Protein AF-A0A3A4PQA2-F1 (afdb_monomer)

Secondary structure (DSSP, 8-state):
----HHHHHHHHHHHHHGGG-SS-B-TTTTTS-TTSBBHHHHHHHHHHHHHHHHHH--HHHHHHHHHHHHHHGGGB-----TT-GGGTT-B--BSSEETTTEE-TT---HHHHHHHHHHHHHHTTT--SS-HHHHHHHHHHHHHHTS--SSTTTTPEEEEEETTTTEEEEEEE-THHHHHHHHHHTT---SPEEEESSTT-TT--EEEESSEEEEPPP-SSEEEEEE--TT-EEEEEEE---S--SEEEETTTEEPPB-S--TT-SSEEEEEGGGTEEEEEEE-SSSEEEEEEE-

Structure (mmCIF, N/CA/C/O backbone):
data_AF-A0A3A4PQA2-F1
#
_entry.id   AF-A0A3A4PQA2-F1
#
loop_
_atom_site.group_PDB
_atom_site.id
_atom_site.type_symbol
_atom_site.label_atom_id
_atom_site.label_alt_id
_atom_site.label_comp_id
_atom_site.label_asym_id
_atom_site.label_entity_id
_atom_site.label_seq_id
_atom_site.pdbx_PDB_ins_code
_atom_site.Cartn_x
_atom_site.Cartn_y
_atom_site.Cartn_z
_atom_site.occupancy
_atom_site.B_iso_or_equiv
_atom_site.auth_seq_id
_atom_site.auth_comp_id
_atom_site.auth_asym_id
_atom_site.auth_atom_id
_atom_site.pdbx_PDB_model_num
ATOM 1 N N . MET A 1 1 ? -13.600 3.242 7.937 1.00 76.88 1 MET A N 1
ATOM 2 C CA . MET A 1 1 ? -13.131 3.469 9.321 1.00 76.88 1 MET A CA 1
ATOM 3 C C . MET A 1 1 ? -14.277 3.828 10.266 1.00 76.88 1 MET A C 1
ATOM 5 O O . MET A 1 1 ? -14.509 3.058 11.177 1.00 76.88 1 MET A O 1
ATOM 9 N N . THR A 1 2 ? -15.032 4.910 10.039 1.00 79.44 2 THR A N 1
ATOM 10 C CA . THR A 1 2 ? -16.071 5.410 10.977 1.00 79.44 2 THR A CA 1
ATOM 11 C C . THR A 1 2 ? -17.411 4.663 10.954 1.00 79.44 2 THR A C 1
ATOM 13 O O . THR A 1 2 ? -18.188 4.761 11.893 1.00 79.44 2 THR A O 1
ATOM 16 N N . GLY A 1 3 ? -17.705 3.940 9.871 1.00 78.06 3 GLY A N 1
ATOM 17 C CA . GLY A 1 3 ? -19.011 3.305 9.656 1.00 78.06 3 GLY A CA 1
ATOM 18 C C . GLY A 1 3 ? -20.069 4.196 9.007 1.00 78.06 3 GLY A C 1
ATOM 19 O O . GLY A 1 3 ? -21.204 3.763 8.827 1.00 78.06 3 GLY A O 1
ATOM 20 N N . ASP A 1 4 ? -19.691 5.401 8.579 1.00 82.75 4 ASP A N 1
ATOM 21 C CA . ASP A 1 4 ? -20.578 6.293 7.836 1.00 82.75 4 ASP A CA 1
ATOM 22 C C . ASP A 1 4 ? -20.975 5.699 6.469 1.00 82.75 4 ASP A C 1
ATOM 24 O O . ASP A 1 4 ? -20.142 5.401 5.600 1.00 82.75 4 ASP A O 1
ATOM 28 N N . ARG A 1 5 ? -22.287 5.551 6.271 1.00 82.25 5 ARG A N 1
ATOM 29 C CA . ARG A 1 5 ? -22.885 4.962 5.067 1.00 82.25 5 ARG A CA 1
ATOM 30 C C . ARG A 1 5 ? -22.779 5.869 3.844 1.00 82.25 5 ARG A C 1
ATOM 32 O O . ARG A 1 5 ? -22.753 5.360 2.725 1.00 82.25 5 ARG A O 1
ATOM 39 N N . THR A 1 6 ? -22.717 7.181 4.038 1.00 89.50 6 THR A N 1
ATOM 40 C CA . THR A 1 6 ? -22.588 8.171 2.964 1.00 89.50 6 THR A CA 1
ATOM 41 C C . THR A 1 6 ? -21.224 8.042 2.304 1.00 89.50 6 THR A C 1
ATOM 43 O O . THR A 1 6 ? -21.146 7.939 1.076 1.00 89.50 6 THR A O 1
ATOM 46 N N . PHE A 1 7 ? -20.158 7.951 3.106 1.00 88.50 7 PHE A N 1
ATOM 47 C CA . PHE A 1 7 ? -18.807 7.734 2.589 1.00 88.50 7 PHE A CA 1
ATOM 48 C C . PHE A 1 7 ? -18.665 6.366 1.934 1.00 88.50 7 PHE A C 1
ATOM 50 O O . PHE A 1 7 ? -18.109 6.284 0.842 1.00 88.50 7 PHE A O 1
ATOM 57 N N . LEU A 1 8 ? -19.231 5.312 2.535 1.00 87.44 8 LEU A N 1
ATOM 58 C CA . LEU A 1 8 ? -19.214 3.983 1.926 1.00 87.44 8 LEU A CA 1
ATOM 59 C C . LEU A 1 8 ? -19.894 3.986 0.551 1.00 87.44 8 LEU A C 1
ATOM 61 O O . LEU A 1 8 ? -19.289 3.581 -0.436 1.00 87.44 8 LEU A O 1
ATOM 65 N N . LYS A 1 9 ? -21.129 4.492 0.466 1.00 91.50 9 LYS A N 1
ATOM 66 C CA . LYS A 1 9 ? -21.882 4.555 -0.793 1.00 91.50 9 LYS A CA 1
ATOM 67 C C . LYS A 1 9 ? -21.145 5.372 -1.858 1.00 91.50 9 LYS A C 1
ATOM 69 O O . LYS A 1 9 ? -21.094 4.962 -3.013 1.00 91.50 9 LYS A O 1
ATOM 74 N N . SER A 1 10 ? -20.583 6.517 -1.475 1.00 93.94 10 SER A N 1
ATOM 75 C CA . SER A 1 10 ? -19.880 7.409 -2.405 1.00 93.94 10 SER A CA 1
ATOM 76 C C . SER A 1 10 ? -18.564 6.799 -2.891 1.00 93.94 10 SER A C 1
ATOM 78 O O . SER A 1 10 ? -18.255 6.879 -4.077 1.00 93.94 10 SER A O 1
ATOM 80 N N . GLY A 1 11 ? -17.825 6.138 -1.994 1.00 93.38 11 GLY A N 1
ATOM 81 C CA . GLY A 1 11 ? -16.602 5.412 -2.327 1.00 93.38 11 GLY A CA 1
ATOM 82 C C . GLY A 1 11 ? -16.864 4.259 -3.291 1.00 93.38 11 GLY A C 1
ATOM 83 O O . GLY A 1 11 ? -16.220 4.185 -4.334 1.00 93.38 11 GLY A O 1
ATOM 84 N N . LEU A 1 12 ? -17.864 3.417 -3.001 1.00 95.00 12 LEU A N 1
ATOM 85 C CA . LEU A 1 12 ? -18.243 2.313 -3.889 1.00 95.00 12 LEU A CA 1
ATOM 86 C C . LEU A 1 12 ? -18.699 2.819 -5.260 1.00 95.00 12 LEU A C 1
ATOM 88 O O . LEU A 1 12 ? -18.262 2.281 -6.267 1.00 95.00 12 LEU A O 1
ATOM 92 N N . HIS A 1 13 ? -19.469 3.911 -5.321 1.00 96.38 13 HIS A N 1
ATOM 93 C CA . HIS A 1 13 ? -19.854 4.516 -6.599 1.00 96.38 13 HIS A CA 1
ATOM 94 C C . HIS A 1 13 ? -18.640 4.959 -7.437 1.00 96.38 13 HIS A C 1
ATOM 96 O O . HIS A 1 13 ? -18.629 4.767 -8.653 1.00 96.38 13 HIS A O 1
ATOM 102 N N . GLY A 1 14 ? -17.604 5.521 -6.804 1.00 95.44 14 GLY A N 1
ATOM 103 C CA . GLY A 1 14 ? -16.354 5.869 -7.484 1.00 95.44 14 GLY A CA 1
ATOM 104 C C . GLY A 1 14 ? -15.590 4.643 -7.992 1.00 95.44 14 GLY A C 1
ATOM 105 O O . GLY A 1 14 ? -15.074 4.657 -9.108 1.00 95.44 14 GLY A O 1
ATOM 106 N N . ILE A 1 15 ? -15.560 3.567 -7.205 1.00 96.62 15 ILE A N 1
ATOM 107 C CA . ILE A 1 15 ? -14.902 2.306 -7.576 1.00 96.62 15 ILE A CA 1
ATOM 108 C C . ILE A 1 15 ? -15.662 1.616 -8.715 1.00 96.62 15 ILE A C 1
ATOM 110 O O . ILE A 1 15 ? -15.045 1.197 -9.690 1.00 96.62 15 ILE A O 1
ATOM 114 N N . ASP A 1 16 ? -16.994 1.583 -8.662 1.00 96.88 16 ASP A N 1
ATOM 115 C CA . ASP A 1 16 ? -17.845 1.020 -9.716 1.00 96.88 16 ASP A CA 1
ATOM 116 C C . ASP A 1 16 ? -17.700 1.787 -11.045 1.00 96.88 16 ASP A C 1
ATOM 118 O O . ASP A 1 16 ? -17.832 1.218 -12.129 1.00 96.88 16 ASP A O 1
ATOM 122 N N . ALA A 1 17 ? -17.365 3.082 -11.007 1.00 95.38 17 ALA A N 1
ATOM 123 C CA . ALA A 1 17 ? -17.092 3.845 -12.224 1.00 95.38 17 ALA A CA 1
ATOM 124 C C . ALA A 1 17 ? -15.864 3.319 -12.995 1.00 95.38 17 ALA A C 1
ATOM 126 O O . ALA A 1 17 ? -15.814 3.465 -14.222 1.00 95.38 17 ALA A O 1
ATOM 127 N N . LEU A 1 18 ? -14.915 2.655 -12.315 1.00 93.69 18 LEU A N 1
ATOM 128 C CA . LEU A 1 18 ? -13.745 2.038 -12.950 1.00 93.69 18 LEU A CA 1
ATOM 129 C C . LEU A 1 18 ? -14.142 0.948 -13.950 1.00 93.69 18 LEU A C 1
ATOM 131 O O . LEU A 1 18 ? -13.430 0.735 -14.930 1.00 93.69 18 LEU A O 1
ATOM 135 N N . GLU A 1 19 ? -15.301 0.308 -13.780 1.00 92.06 19 GLU A N 1
ATOM 136 C CA . GLU A 1 19 ? -15.780 -0.749 -14.680 1.00 92.06 19 GLU A CA 1
ATOM 137 C 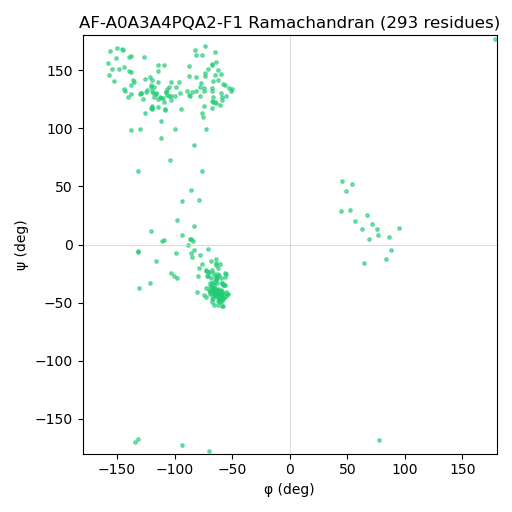C . GLU A 1 19 ? -16.053 -0.263 -16.109 1.00 92.06 19 GLU A C 1
ATOM 139 O O . GLU A 1 19 ? -16.152 -1.067 -17.039 1.00 92.06 19 GLU A O 1
ATOM 144 N N . ARG A 1 20 ? -16.147 1.054 -16.320 1.00 93.75 20 ARG A N 1
ATOM 145 C CA . ARG A 1 20 ? -16.272 1.668 -17.652 1.00 93.75 20 ARG A CA 1
ATOM 146 C C . ARG A 1 20 ? -14.940 1.724 -18.400 1.00 93.75 20 ARG A C 1
ATOM 148 O O . ARG A 1 20 ? -14.905 2.080 -19.578 1.00 93.75 20 ARG A O 1
ATOM 155 N N . HIS A 1 21 ? -13.841 1.398 -17.728 1.00 93.62 21 HIS A N 1
ATOM 156 C CA . HIS A 1 21 ? -12.496 1.440 -18.275 1.00 93.62 21 HIS A CA 1
ATOM 157 C C . HIS A 1 21 ? -11.938 0.029 -18.491 1.00 93.62 21 HIS A C 1
ATOM 159 O O . HIS A 1 21 ? -12.369 -0.955 -17.891 1.00 93.62 21 HIS A O 1
ATOM 165 N N . ARG A 1 22 ? -11.002 -0.070 -19.437 1.00 94.56 22 ARG A N 1
ATOM 166 C CA . ARG A 1 22 ? -10.301 -1.316 -19.802 1.00 94.56 22 ARG A CA 1
ATOM 167 C C . ARG A 1 22 ? -8.784 -1.144 -19.897 1.00 94.56 22 ARG A C 1
ATOM 169 O O . ARG A 1 22 ? -8.059 -2.089 -20.169 1.00 94.56 22 ARG A O 1
ATOM 176 N N . ILE A 1 23 ? -8.314 0.090 -19.751 1.00 95.56 23 ILE A N 1
ATOM 177 C CA . ILE A 1 23 ? -6.908 0.466 -19.864 1.00 95.56 23 ILE A CA 1
ATOM 178 C C . ILE A 1 23 ? -6.596 1.289 -18.614 1.00 95.56 23 ILE A C 1
ATOM 180 O O . ILE A 1 23 ? -7.366 2.213 -18.326 1.00 95.56 23 ILE A O 1
ATOM 184 N N . PRO A 1 24 ? -5.522 0.969 -17.872 1.00 96.31 24 PRO A N 1
ATOM 185 C CA . PRO A 1 24 ? -5.159 1.702 -16.668 1.00 96.31 24 PRO A CA 1
ATOM 186 C C . PRO A 1 24 ? -4.596 3.061 -17.092 1.00 96.31 24 PRO A C 1
ATOM 188 O O . PRO A 1 24 ? -3.470 3.119 -17.553 1.00 96.31 24 PRO A O 1
ATOM 191 N N . ARG A 1 25 ? -5.376 4.144 -17.047 1.00 94.38 25 ARG A N 1
ATOM 192 C CA . ARG A 1 25 ? -4.976 5.440 -17.624 1.00 94.38 25 ARG A CA 1
ATOM 193 C C . ARG A 1 25 ? -5.341 6.620 -16.730 1.00 94.38 25 ARG A C 1
ATOM 195 O O . ARG A 1 25 ? -6.364 6.570 -16.051 1.00 94.38 25 ARG A O 1
ATOM 202 N N . GLY A 1 26 ? -4.531 7.677 -16.773 1.00 91.12 26 GLY A N 1
ATOM 203 C CA . GLY A 1 26 ? -4.861 8.969 -16.169 1.00 91.12 26 GLY A CA 1
ATOM 204 C C . GLY A 1 26 ? -4.342 9.236 -14.753 1.00 91.12 26 GLY A C 1
ATOM 205 O O . GLY A 1 26 ? -4.813 10.199 -14.157 1.00 91.12 26 GLY A O 1
ATOM 206 N N . ALA A 1 27 ? -3.392 8.459 -14.214 1.00 93.00 27 ALA A N 1
ATOM 207 C CA . ALA A 1 27 ? -2.773 8.824 -12.934 1.00 93.00 27 ALA A CA 1
ATOM 208 C C . ALA A 1 27 ? -1.794 9.992 -13.106 1.00 93.00 27 ALA A C 1
ATOM 210 O O . ALA A 1 27 ? -1.867 10.939 -12.335 1.00 93.00 27 ALA A O 1
ATOM 211 N N . GLN A 1 28 ? -0.965 9.991 -14.155 1.00 91.38 28 GLN A N 1
ATOM 212 C CA . GLN A 1 28 ? 0.049 11.034 -14.388 1.00 91.38 28 GLN A CA 1
ATOM 213 C C . GLN A 1 28 ? -0.408 12.198 -15.290 1.00 91.38 28 GLN A C 1
ATOM 215 O O . GLN A 1 28 ? 0.367 12.724 -16.090 1.00 91.38 28 GLN A O 1
ATOM 220 N N . GLY A 1 29 ? -1.671 12.629 -15.180 1.00 89.75 29 GLY A N 1
ATOM 221 C CA . GLY A 1 29 ? -2.260 13.661 -16.054 1.00 89.75 29 GLY A CA 1
ATOM 222 C C . GLY A 1 29 ? -1.624 15.058 -15.961 1.00 89.75 29 GLY A C 1
ATOM 223 O O . GLY A 1 29 ? -1.887 15.899 -16.818 1.00 89.75 29 GLY A O 1
ATOM 224 N N . TRP A 1 30 ? -0.792 15.308 -14.942 1.00 86.94 30 TRP A N 1
ATOM 225 C CA . TRP A 1 30 ? -0.035 16.557 -14.791 1.00 86.94 30 TRP A CA 1
ATOM 226 C C . TRP A 1 30 ? 1.123 16.688 -15.793 1.00 86.94 30 TRP A C 1
ATOM 228 O O . TRP A 1 30 ? 1.574 17.797 -16.065 1.00 86.94 30 TRP A O 1
ATOM 238 N N . GLU A 1 31 ? 1.607 15.572 -16.337 1.00 88.38 31 GLU A N 1
ATOM 239 C CA . GLU A 1 31 ? 2.819 15.515 -17.163 1.00 88.38 31 GLU A CA 1
ATOM 240 C C . GLU A 1 31 ? 2.593 14.755 -18.477 1.00 88.38 31 GLU A C 1
ATOM 242 O O . GLU A 1 31 ? 3.105 15.141 -19.533 1.00 88.38 31 GLU A O 1
ATOM 247 N N . CYS A 1 32 ? 1.800 13.683 -18.421 1.00 92.19 32 CYS A N 1
ATOM 248 C CA . CYS A 1 32 ? 1.578 12.756 -19.520 1.00 92.19 32 CYS A CA 1
ATOM 249 C C . CYS A 1 32 ? 0.122 12.782 -20.026 1.00 92.19 32 CYS A C 1
ATOM 251 O O . CYS A 1 32 ? -0.808 13.071 -19.268 1.00 92.19 32 CYS A O 1
ATOM 253 N N . PRO A 1 33 ? -0.128 12.415 -21.301 1.00 90.56 33 PRO A N 1
ATOM 254 C CA . PRO A 1 33 ? -1.479 12.302 -21.839 1.00 90.56 33 PRO A CA 1
ATOM 255 C C . PRO A 1 33 ? -2.361 11.355 -21.016 1.00 90.56 33 PRO A C 1
ATOM 257 O O . PRO A 1 33 ? -2.035 10.182 -20.852 1.00 90.56 33 PRO A O 1
ATOM 260 N N . ILE A 1 34 ? -3.543 11.824 -20.606 1.00 91.56 34 ILE A N 1
ATOM 261 C CA . ILE A 1 34 ? -4.521 11.058 -19.802 1.00 91.56 34 ILE A CA 1
ATOM 262 C C . ILE A 1 34 ? -4.928 9.730 -20.465 1.00 91.56 34 ILE A C 1
ATOM 264 O O . ILE A 1 34 ? -5.350 8.794 -19.792 1.00 91.56 34 ILE A O 1
ATOM 268 N N . ALA A 1 35 ? -4.818 9.633 -21.792 1.00 92.12 35 ALA A N 1
ATOM 269 C CA . ALA A 1 35 ? -5.154 8.425 -22.536 1.00 92.12 35 ALA A CA 1
ATOM 270 C C . ALA A 1 35 ? -4.093 7.310 -22.441 1.00 92.12 35 ALA A C 1
ATOM 272 O O . ALA A 1 35 ? -4.405 6.172 -22.793 1.00 92.12 35 ALA A O 1
ATOM 273 N N . ALA A 1 36 ? -2.865 7.621 -22.008 1.00 93.62 36 ALA A N 1
ATOM 274 C CA . ALA A 1 36 ? -1.764 6.666 -21.967 1.00 93.62 36 ALA A CA 1
ATOM 275 C C . ALA A 1 36 ? -1.929 5.652 -20.825 1.00 93.62 36 ALA A C 1
ATOM 277 O O . ALA A 1 36 ? -2.439 5.976 -19.753 1.00 93.62 36 ALA A O 1
ATOM 278 N N . ALA A 1 37 ? -1.499 4.415 -21.083 1.00 95.88 37 ALA A N 1
ATOM 279 C CA . ALA A 1 37 ? -1.533 3.348 -20.094 1.00 95.88 37 ALA A CA 1
ATOM 280 C C . ALA A 1 37 ? -0.430 3.552 -19.046 1.00 95.88 37 ALA A C 1
ATOM 282 O O . ALA A 1 37 ? 0.709 3.801 -19.428 1.00 95.88 37 ALA A O 1
ATOM 283 N N . ASP A 1 38 ? -0.761 3.397 -17.770 1.00 96.62 38 ASP A N 1
ATOM 284 C CA . ASP A 1 38 ? -0.015 3.874 -16.606 1.00 96.62 38 ASP A CA 1
ATOM 285 C C . ASP A 1 38 ? -0.050 2.823 -15.476 1.00 96.62 38 ASP A C 1
ATOM 287 O O . ASP A 1 38 ? -1.118 2.334 -15.078 1.00 96.62 38 ASP A O 1
ATOM 291 N N . ILE A 1 39 ? 1.121 2.442 -14.961 1.00 97.94 39 ILE A N 1
ATOM 292 C CA . ILE A 1 39 ? 1.242 1.401 -13.933 1.00 97.94 39 ILE A CA 1
ATOM 293 C C . ILE A 1 39 ? 0.660 1.847 -12.583 1.00 97.94 39 ILE A C 1
ATOM 295 O O . ILE A 1 39 ? 0.127 1.010 -11.848 1.00 97.94 39 ILE A O 1
ATOM 299 N N . LEU A 1 40 ? 0.670 3.149 -12.270 1.00 97.38 40 LEU A N 1
ATOM 300 C CA . LEU A 1 40 ? 0.089 3.665 -11.028 1.00 97.38 40 LEU A CA 1
ATOM 301 C C . LEU A 1 40 ? -1.412 3.397 -10.986 1.00 97.38 40 LEU A C 1
ATOM 303 O O . LEU A 1 40 ? -1.938 2.998 -9.949 1.00 97.38 40 LEU A O 1
ATOM 307 N N . VAL A 1 41 ? -2.104 3.537 -12.121 1.00 97.31 41 VAL A N 1
ATOM 308 C CA . VAL A 1 41 ? -3.535 3.209 -12.199 1.00 97.31 41 VAL A CA 1
ATOM 309 C C . VAL A 1 41 ? -3.763 1.719 -11.974 1.00 97.31 41 VAL A C 1
ATOM 311 O O . VAL A 1 41 ? -4.712 1.365 -11.282 1.00 97.31 41 VAL A O 1
ATOM 314 N N . SER A 1 42 ? -2.882 0.851 -12.481 1.00 98.38 42 SER A N 1
ATOM 315 C CA . SER A 1 42 ? -2.962 -0.594 -12.211 1.00 98.38 42 SER A CA 1
ATOM 316 C C . SER A 1 42 ? -2.888 -0.875 -10.704 1.00 98.38 42 SER A C 1
ATOM 318 O O . SER A 1 42 ? -3.735 -1.585 -10.165 1.00 98.38 42 SER A O 1
ATOM 320 N N . GLY A 1 43 ? -1.934 -0.253 -10.000 1.00 98.00 43 GLY A N 1
ATOM 321 C CA . GLY A 1 43 ? -1.783 -0.389 -8.547 1.00 98.00 43 GLY A CA 1
ATOM 322 C C . GLY A 1 43 ? -2.953 0.200 -7.755 1.00 98.00 43 GLY A C 1
ATOM 323 O O . GLY A 1 43 ? -3.550 -0.482 -6.922 1.00 98.00 43 GLY A O 1
ATOM 324 N N . HIS A 1 44 ? -3.325 1.453 -8.022 1.00 97.69 44 HIS A N 1
ATOM 325 C CA . HIS A 1 44 ? -4.399 2.134 -7.297 1.00 97.69 44 HIS A CA 1
ATOM 326 C C . HIS A 1 44 ? -5.770 1.498 -7.539 1.00 97.69 44 HIS A C 1
ATOM 328 O O . HIS A 1 44 ? -6.520 1.307 -6.583 1.00 97.69 44 HIS A O 1
ATOM 334 N N . ALA A 1 45 ? -6.096 1.126 -8.780 1.00 98.06 45 ALA A N 1
ATOM 335 C CA . ALA A 1 45 ? -7.366 0.477 -9.088 1.00 98.06 45 ALA A CA 1
ATOM 336 C C . ALA A 1 45 ? -7.443 -0.931 -8.482 1.00 98.06 45 ALA A C 1
ATOM 338 O O . ALA A 1 45 ? -8.505 -1.309 -7.982 1.00 98.06 45 ALA A O 1
ATOM 339 N N . ALA A 1 46 ? -6.332 -1.680 -8.455 1.00 98.25 46 ALA A N 1
ATOM 340 C CA . ALA A 1 46 ? -6.276 -2.968 -7.768 1.00 98.25 46 ALA A CA 1
ATOM 341 C C . ALA A 1 46 ? -6.556 -2.814 -6.266 1.00 98.25 46 ALA A C 1
ATOM 343 O O . ALA A 1 46 ? -7.435 -3.494 -5.741 1.00 98.25 46 ALA A O 1
ATOM 344 N N . ARG A 1 47 ? -5.882 -1.872 -5.590 1.00 96.81 47 ARG A N 1
ATOM 345 C CA . ARG A 1 47 ? -6.082 -1.616 -4.151 1.00 96.81 47 ARG A CA 1
ATOM 346 C C . ARG A 1 47 ? -7.483 -1.114 -3.831 1.00 96.81 47 ARG A C 1
ATOM 348 O O . ARG A 1 47 ? -8.102 -1.627 -2.911 1.00 96.81 47 ARG A O 1
ATOM 355 N N . ALA A 1 48 ? -8.013 -0.174 -4.612 1.00 96.75 48 ALA A N 1
ATOM 356 C CA . ALA A 1 48 ? -9.356 0.356 -4.388 1.00 96.75 48 ALA A CA 1
ATOM 357 C C . ALA A 1 48 ? -10.424 -0.746 -4.484 1.00 96.75 48 ALA A C 1
ATOM 359 O O . ALA A 1 48 ? -11.294 -0.850 -3.622 1.00 96.75 48 ALA A O 1
ATOM 360 N N . ASN A 1 49 ? -10.325 -1.617 -5.494 1.00 98.12 49 ASN A N 1
ATOM 361 C CA . ASN A 1 49 ? -11.212 -2.773 -5.610 1.00 98.12 49 ASN A CA 1
ATOM 362 C C . ASN A 1 49 ? -10.980 -3.789 -4.480 1.00 98.12 49 ASN A C 1
ATOM 364 O O . ASN A 1 49 ? -11.939 -4.318 -3.929 1.00 98.12 49 ASN A O 1
ATOM 368 N N . LEU A 1 50 ? -9.734 -4.029 -4.069 1.00 96.31 50 LEU A N 1
ATOM 369 C CA . LEU A 1 50 ? -9.448 -4.913 -2.941 1.00 96.31 50 LEU A CA 1
ATOM 370 C C . LEU A 1 50 ? -10.042 -4.387 -1.625 1.00 96.31 50 LEU A C 1
ATOM 372 O O . LEU A 1 50 ? -10.593 -5.160 -0.844 1.00 96.31 50 LEU A O 1
ATOM 376 N N . ASP A 1 51 ? -9.988 -3.078 -1.391 1.00 92.81 51 ASP A N 1
ATOM 377 C CA . ASP A 1 51 ? -10.613 -2.448 -0.230 1.00 92.81 51 ASP A CA 1
ATOM 378 C C . ASP A 1 51 ? -12.141 -2.556 -0.296 1.00 92.81 51 ASP A C 1
ATOM 380 O O . ASP A 1 51 ? -12.772 -2.899 0.705 1.00 92.81 51 ASP A O 1
ATOM 384 N N . ALA A 1 52 ? -12.751 -2.367 -1.473 1.00 93.81 52 ALA A N 1
ATOM 385 C CA . ALA A 1 52 ? -14.180 -2.620 -1.655 1.00 93.81 52 ALA A CA 1
ATOM 386 C C . ALA A 1 52 ? -14.550 -4.079 -1.351 1.00 93.81 52 ALA A C 1
ATOM 388 O O . ALA A 1 52 ? -15.528 -4.318 -0.639 1.00 93.81 52 ALA A O 1
ATOM 389 N N . TYR A 1 53 ? -13.748 -5.049 -1.798 1.00 94.06 53 TYR A N 1
ATOM 390 C CA . TYR A 1 53 ? -13.934 -6.459 -1.452 1.00 94.06 53 TYR A CA 1
ATOM 391 C C . TYR A 1 53 ? -13.818 -6.694 0.059 1.00 94.06 53 TYR A C 1
ATOM 393 O O . TYR A 1 53 ? -14.707 -7.295 0.655 1.00 94.06 53 TYR A O 1
ATOM 401 N N . ARG A 1 54 ? -12.782 -6.162 0.717 1.00 88.75 54 ARG A N 1
ATOM 402 C CA . ARG A 1 54 ? -12.597 -6.287 2.175 1.00 88.75 54 ARG A CA 1
ATOM 403 C C . ARG A 1 54 ? -13.774 -5.721 2.969 1.00 88.75 54 ARG A C 1
ATOM 405 O O . ARG A 1 54 ? -14.095 -6.250 4.031 1.00 88.75 54 ARG A O 1
ATOM 412 N N . ILE A 1 55 ? -14.393 -4.648 2.475 1.00 86.75 55 ILE A N 1
ATOM 413 C CA . ILE A 1 55 ? -15.523 -3.986 3.135 1.00 86.75 55 ILE A CA 1
ATOM 414 C C . ILE A 1 55 ? -16.847 -4.716 2.885 1.00 86.75 55 ILE A C 1
ATOM 416 O O . ILE A 1 55 ? -17.677 -4.789 3.788 1.00 86.75 55 ILE A O 1
ATOM 420 N N . THR A 1 56 ? -17.076 -5.197 1.664 1.00 87.94 56 THR A N 1
ATOM 421 C CA . THR A 1 56 ? -18.394 -5.694 1.226 1.00 87.94 56 THR A CA 1
ATOM 422 C C . THR A 1 56 ? -18.501 -7.215 1.191 1.00 87.94 56 THR A C 1
ATOM 424 O O . THR A 1 56 ? -19.606 -7.743 1.251 1.00 87.94 56 THR A O 1
ATOM 427 N N . GLY A 1 57 ? -17.376 -7.918 1.057 1.00 89.81 57 GLY A N 1
ATOM 428 C CA . GLY A 1 57 ? -17.328 -9.343 0.741 1.00 89.81 57 GLY A CA 1
ATOM 429 C C . GLY A 1 57 ? -17.789 -9.696 -0.680 1.00 89.81 57 GLY A C 1
ATOM 430 O O . GLY A 1 57 ? -17.867 -10.880 -0.995 1.00 89.81 57 GLY A O 1
ATOM 431 N N . ASP A 1 58 ? -18.106 -8.715 -1.537 1.00 93.88 58 ASP A N 1
ATOM 432 C CA . ASP A 1 58 ? -18.569 -8.963 -2.908 1.00 93.88 58 ASP A CA 1
ATOM 433 C C . ASP A 1 58 ? -17.390 -9.371 -3.805 1.00 93.88 58 ASP A C 1
ATOM 435 O O . ASP A 1 58 ? -16.526 -8.556 -4.147 1.00 93.88 58 ASP A O 1
ATOM 439 N N . GLU A 1 59 ? -17.374 -10.644 -4.205 1.00 96.69 59 GLU A N 1
ATOM 440 C CA . GLU A 1 59 ? -16.346 -11.252 -5.057 1.00 96.69 59 GLU A CA 1
ATOM 441 C C . GLU A 1 59 ? -16.148 -10.499 -6.382 1.00 96.69 59 GLU A C 1
ATOM 443 O O . GLU A 1 59 ? -15.048 -10.528 -6.935 1.00 96.69 59 GLU A O 1
ATOM 448 N N . ARG A 1 60 ? -17.155 -9.765 -6.886 1.00 97.69 60 ARG A N 1
ATOM 449 C CA . ARG A 1 60 ? -16.994 -8.910 -8.075 1.00 97.69 60 ARG A CA 1
ATOM 450 C C . ARG A 1 60 ? -15.829 -7.938 -7.904 1.00 97.69 60 ARG A C 1
ATOM 452 O O . ARG A 1 60 ? -15.033 -7.779 -8.829 1.00 97.69 60 ARG A O 1
ATOM 459 N N . TYR A 1 61 ? -15.686 -7.329 -6.730 1.00 98.19 61 TYR A N 1
ATOM 460 C CA . TYR A 1 61 ? -14.576 -6.422 -6.461 1.00 98.19 61 TYR A CA 1
ATOM 461 C C . TYR A 1 61 ? -13.233 -7.155 -6.430 1.00 98.19 61 TYR A C 1
ATOM 463 O O . TYR A 1 61 ? -12.255 -6.644 -6.971 1.00 98.19 61 TYR A O 1
ATOM 471 N N . LEU A 1 62 ? -13.167 -8.379 -5.894 1.00 98.44 62 LEU A N 1
ATOM 472 C CA . LEU A 1 62 ? -11.932 -9.165 -5.939 1.00 98.44 62 LEU A CA 1
ATOM 473 C C . LEU A 1 62 ? -11.540 -9.514 -7.383 1.00 98.44 62 LEU A C 1
ATOM 475 O O . LEU A 1 62 ? -10.372 -9.394 -7.754 1.00 98.44 62 LEU A O 1
ATOM 479 N N . GLN A 1 63 ? -12.509 -9.856 -8.238 1.00 98.25 63 GLN A N 1
ATOM 480 C CA . GLN A 1 63 ? -12.255 -10.082 -9.666 1.00 98.25 63 GLN A CA 1
ATOM 481 C C . GLN A 1 63 ? -11.716 -8.830 -10.363 1.00 98.25 63 GLN A C 1
ATOM 483 O O . GLN A 1 63 ? -10.773 -8.918 -11.154 1.00 98.25 63 GLN A O 1
ATOM 488 N N . GLN A 1 64 ? -12.252 -7.655 -10.034 1.00 98.44 64 GLN A N 1
ATOM 489 C CA . GLN A 1 64 ? -11.745 -6.397 -10.576 1.00 98.44 64 GLN A CA 1
ATOM 490 C C . GLN A 1 64 ? -10.360 -6.042 -10.031 1.00 98.44 64 GLN A C 1
ATOM 492 O O . GLN A 1 64 ? -9.517 -5.561 -10.788 1.00 98.44 64 GLN A O 1
ATOM 497 N N . ALA A 1 65 ? -10.068 -6.342 -8.764 1.00 98.62 65 ALA A N 1
ATOM 498 C CA . ALA A 1 65 ? -8.727 -6.184 -8.209 1.00 98.62 65 ALA A CA 1
ATOM 499 C C . ALA A 1 65 ? -7.703 -7.042 -8.971 1.00 98.62 65 ALA A C 1
ATOM 501 O O . ALA A 1 65 ? -6.660 -6.535 -9.386 1.00 98.62 65 ALA A O 1
ATOM 502 N N . ARG A 1 66 ? -8.040 -8.311 -9.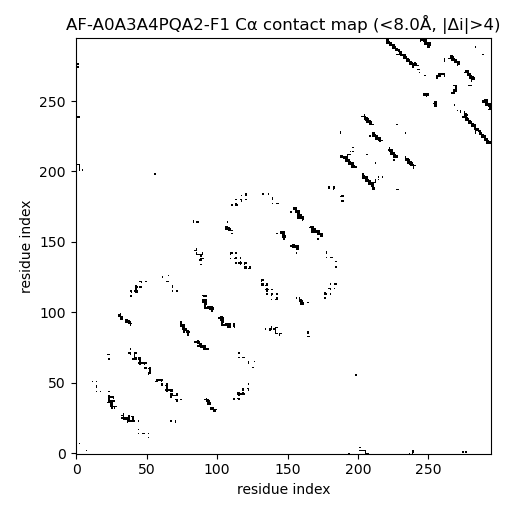249 1.00 98.62 66 ARG A N 1
ATOM 503 C CA . ARG A 1 66 ? -7.228 -9.216 -10.082 1.00 98.62 66 ARG A CA 1
ATOM 504 C C . ARG A 1 66 ? -7.044 -8.671 -11.498 1.00 98.62 66 ARG A C 1
ATOM 506 O O . ARG A 1 66 ? -5.935 -8.706 -12.029 1.00 98.62 66 ARG A O 1
ATOM 513 N N . TYR A 1 67 ? -8.111 -8.160 -12.115 1.00 98.38 67 TYR A N 1
ATOM 514 C CA . TYR A 1 67 ? -8.054 -7.565 -13.451 1.00 98.38 67 TYR A CA 1
ATOM 515 C C . TYR A 1 67 ? -7.064 -6.394 -13.508 1.00 98.38 67 TYR A C 1
ATOM 517 O O . TYR A 1 67 ? -6.147 -6.414 -14.329 1.00 98.38 67 TYR A O 1
ATOM 525 N N . TRP A 1 68 ? -7.198 -5.418 -12.607 1.00 98.50 68 TRP A N 1
ATOM 526 C CA . TRP A 1 68 ? -6.322 -4.243 -12.565 1.00 98.50 68 TRP A CA 1
ATOM 527 C C . TRP A 1 68 ? -4.885 -4.577 -12.165 1.00 98.50 68 TRP A C 1
ATOM 529 O O . TRP A 1 68 ? -3.950 -3.986 -12.697 1.00 98.50 68 TRP A O 1
ATOM 539 N N . ALA A 1 69 ? -4.673 -5.570 -11.300 1.00 98.56 69 ALA A N 1
ATOM 540 C CA . ALA A 1 69 ? -3.328 -6.066 -11.034 1.00 98.56 69 ALA A CA 1
ATOM 541 C C . ALA A 1 69 ? -2.691 -6.619 -12.319 1.00 98.56 69 ALA A C 1
ATOM 543 O O . ALA A 1 69 ? -1.594 -6.221 -12.698 1.00 98.56 69 ALA A O 1
ATOM 544 N N . ARG A 1 70 ? -3.409 -7.457 -13.078 1.00 98.31 70 ARG A N 1
ATOM 545 C CA . ARG A 1 70 ? -2.898 -8.029 -14.337 1.00 98.31 70 ARG A CA 1
ATOM 546 C C . ARG A 1 70 ? -2.514 -6.973 -15.372 1.00 98.31 70 ARG A C 1
ATOM 548 O O . ARG A 1 70 ? -1.548 -7.195 -16.100 1.00 98.31 70 ARG A O 1
ATOM 555 N N . THR A 1 71 ? -3.203 -5.830 -15.437 1.00 97.94 71 THR A N 1
ATOM 556 C CA . THR A 1 71 ? -2.836 -4.772 -16.398 1.00 97.94 71 THR A CA 1
ATOM 557 C C . THR A 1 71 ? -1.442 -4.201 -16.140 1.00 97.94 71 THR A C 1
ATOM 559 O O . THR A 1 71 ? -0.771 -3.801 -17.090 1.00 97.94 71 THR A O 1
ATOM 562 N N . GLY A 1 72 ? -0.970 -4.223 -14.889 1.00 97.75 72 GLY A N 1
ATOM 563 C CA . GLY A 1 72 ? 0.363 -3.754 -14.515 1.00 97.75 72 GLY A CA 1
ATOM 564 C C . GLY A 1 72 ? 1.497 -4.669 -14.987 1.00 97.75 72 GLY A C 1
ATOM 565 O O . GLY A 1 72 ? 2.610 -4.201 -15.204 1.00 97.75 72 GLY A O 1
ATOM 566 N N . VAL A 1 73 ? 1.239 -5.959 -15.230 1.00 96.88 73 VAL A N 1
ATOM 567 C CA . VAL A 1 73 ? 2.277 -6.938 -15.619 1.00 96.88 73 VAL A CA 1
ATOM 568 C C . VAL A 1 73 ? 3.026 -6.513 -16.888 1.00 96.88 73 VAL A C 1
ATOM 570 O O . VAL A 1 73 ? 4.240 -6.683 -16.968 1.00 96.88 73 VAL A O 1
ATOM 573 N N . ALA A 1 74 ? 2.345 -5.872 -17.8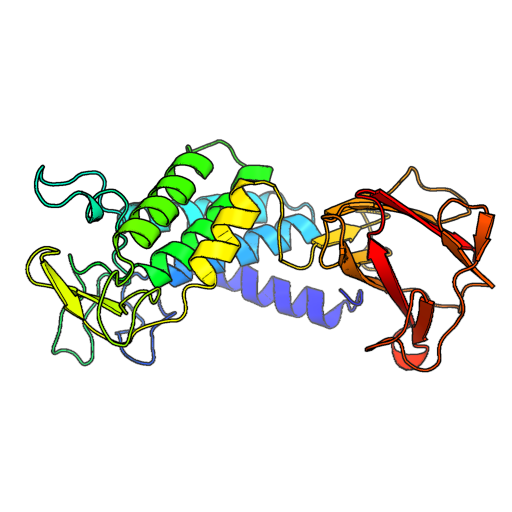41 1.00 94.81 74 ALA A N 1
ATOM 574 C CA . ALA A 1 74 ? 2.940 -5.430 -19.105 1.00 94.81 74 ALA A CA 1
ATOM 575 C C . ALA A 1 74 ? 4.048 -4.369 -18.953 1.00 94.81 74 ALA A C 1
ATOM 577 O O . ALA A 1 74 ? 4.830 -4.170 -19.877 1.00 94.81 74 ALA A O 1
ATOM 578 N N . PHE A 1 75 ? 4.134 -3.698 -17.805 1.00 97.25 75 PHE A N 1
ATOM 579 C CA . PHE A 1 75 ? 5.078 -2.607 -17.558 1.00 97.25 75 PHE A CA 1
ATOM 580 C C . PHE A 1 75 ? 6.455 -3.081 -17.066 1.00 97.25 75 PHE A C 1
ATOM 582 O O . PHE A 1 75 ? 7.297 -2.256 -16.726 1.00 97.25 75 PHE A O 1
ATOM 589 N N . HIS A 1 76 ? 6.701 -4.392 -17.003 1.00 95.06 76 HIS A N 1
ATOM 590 C CA . HIS A 1 76 ? 7.891 -4.951 -16.362 1.00 95.06 76 HIS A CA 1
ATOM 591 C C . HIS A 1 76 ? 8.936 -5.401 -17.374 1.00 95.06 76 HIS A C 1
ATOM 593 O O . HIS A 1 76 ? 8.642 -6.081 -18.359 1.00 95.06 76 HIS A O 1
ATOM 599 N N . TYR A 1 77 ? 10.193 -5.137 -17.048 1.00 96.12 77 TYR A N 1
ATOM 600 C CA . TYR A 1 77 ? 11.317 -5.823 -17.662 1.00 96.12 77 TYR A CA 1
ATOM 601 C C . TYR A 1 77 ? 11.446 -7.227 -17.066 1.00 96.12 77 TYR A C 1
ATOM 603 O O . TYR A 1 77 ? 11.782 -7.398 -15.899 1.00 96.12 77 TYR A O 1
ATOM 611 N N . VAL A 1 78 ? 11.200 -8.261 -17.868 1.00 93.88 78 VAL A N 1
ATOM 612 C CA . VAL A 1 78 ? 11.295 -9.673 -17.430 1.00 93.88 78 VAL A CA 1
ATOM 613 C C . VAL A 1 78 ? 12.662 -10.310 -17.710 1.00 93.88 78 VAL A C 1
ATOM 615 O O . VAL A 1 78 ? 12.850 -11.511 -17.538 1.00 93.88 78 VAL A O 1
ATOM 618 N N . TRP A 1 79 ? 13.630 -9.508 -18.148 1.00 93.38 79 TRP A N 1
ATOM 619 C CA . TRP A 1 79 ? 14.968 -9.932 -18.546 1.00 93.38 79 TRP A CA 1
ATOM 620 C C . TRP A 1 79 ? 15.993 -8.855 -18.177 1.00 93.38 79 TRP A C 1
ATOM 622 O O . TRP A 1 79 ? 15.631 -7.738 -17.811 1.00 93.38 79 TRP A O 1
ATOM 632 N N . ASN A 1 80 ? 17.274 -9.202 -18.258 1.00 96.00 80 ASN A N 1
ATOM 633 C CA . ASN A 1 80 ? 18.371 -8.255 -18.111 1.00 96.00 80 ASN A CA 1
ATOM 634 C C . ASN A 1 80 ? 19.563 -8.666 -18.969 1.00 96.00 80 ASN A C 1
ATOM 636 O O . ASN A 1 80 ? 19.794 -9.858 -19.183 1.00 96.00 80 ASN A O 1
ATOM 640 N N . LEU A 1 81 ? 20.348 -7.680 -19.396 1.00 94.19 81 LEU A N 1
ATOM 641 C CA . LEU A 1 81 ? 21.697 -7.914 -19.901 1.00 94.19 81 LEU A CA 1
ATOM 642 C C . LEU A 1 81 ? 22.639 -8.310 -18.745 1.00 94.19 81 LEU A C 1
ATOM 644 O O . LEU A 1 81 ? 22.403 -7.893 -17.602 1.00 94.19 81 LEU A O 1
ATOM 648 N N . PRO A 1 82 ? 23.695 -9.113 -19.000 1.00 92.81 82 PRO A N 1
ATOM 649 C CA . PRO A 1 82 ? 24.617 -9.566 -17.953 1.00 92.81 82 PRO A CA 1
ATOM 650 C C . PRO A 1 82 ? 25.273 -8.426 -17.163 1.00 92.81 82 PRO A C 1
ATOM 652 O O . PRO A 1 82 ? 25.477 -8.552 -15.961 1.00 92.81 82 PRO A O 1
ATOM 655 N N . ASP A 1 83 ? 25.558 -7.309 -17.832 1.00 93.31 83 ASP A N 1
ATOM 656 C CA . ASP A 1 83 ? 26.183 -6.101 -17.285 1.00 93.31 83 ASP A CA 1
ATOM 657 C C . ASP A 1 83 ? 25.174 -5.092 -16.706 1.00 93.31 83 ASP A C 1
ATOM 659 O O . ASP A 1 83 ? 25.570 -4.042 -16.210 1.00 93.31 83 ASP A O 1
ATOM 663 N N . ARG A 1 84 ? 23.868 -5.391 -16.754 1.00 93.50 84 ARG A N 1
ATOM 664 C CA . ARG A 1 84 ? 22.795 -4.490 -16.301 1.00 93.50 84 ARG A CA 1
ATOM 665 C C . ARG A 1 84 ? 21.801 -5.215 -15.391 1.00 93.50 84 ARG A C 1
ATOM 667 O O . ARG A 1 84 ? 20.625 -5.344 -15.737 1.00 93.50 84 ARG A O 1
ATOM 674 N N . PRO A 1 85 ? 22.237 -5.705 -14.217 1.00 91.69 85 PRO A N 1
ATOM 675 C CA . PRO A 1 85 ? 21.402 -6.520 -13.330 1.00 91.69 85 PRO A CA 1
ATOM 676 C C . PRO A 1 85 ? 20.131 -5.798 -12.863 1.00 91.69 85 PRO A C 1
ATOM 678 O O . PRO A 1 85 ? 19.104 -6.441 -12.652 1.00 91.69 85 PRO A O 1
ATOM 681 N N . LEU A 1 86 ? 20.177 -4.467 -12.772 1.00 92.88 86 LEU A N 1
ATOM 682 C CA . LEU A 1 86 ? 19.066 -3.634 -12.322 1.00 92.88 86 LEU A CA 1
ATOM 683 C C . LEU A 1 86 ? 17.872 -3.602 -13.306 1.00 92.88 86 LEU A C 1
ATOM 685 O O . LEU A 1 86 ? 16.771 -3.239 -12.903 1.00 92.88 86 LEU A O 1
ATOM 689 N N . GLN A 1 87 ? 18.046 -4.066 -14.556 1.00 95.62 87 GLN A N 1
ATOM 690 C CA . GLN A 1 87 ? 16.963 -4.178 -15.546 1.00 95.62 87 GLN A CA 1
ATOM 691 C C . GLN A 1 87 ? 15.877 -5.162 -15.131 1.00 95.62 87 GLN A C 1
ATOM 693 O O . GLN A 1 87 ? 14.701 -4.907 -15.359 1.00 95.62 87 GLN A O 1
ATOM 698 N N . ARG A 1 88 ? 16.241 -6.309 -14.552 1.00 96.50 88 ARG A N 1
ATOM 699 C CA . ARG A 1 88 ? 15.254 -7.351 -14.265 1.00 96.50 88 ARG A CA 1
ATOM 700 C C . ARG A 1 88 ? 14.291 -6.837 -13.199 1.00 96.50 88 ARG A C 1
ATOM 702 O O . ARG A 1 88 ? 14.732 -6.430 -12.132 1.00 96.50 88 ARG A O 1
ATOM 709 N N . TYR A 1 89 ? 12.994 -6.906 -13.483 1.00 97.75 89 TYR A N 1
ATOM 710 C CA . TYR A 1 89 ? 11.897 -6.334 -12.696 1.00 97.75 89 TYR A CA 1
ATOM 711 C C . TYR A 1 89 ? 11.902 -4.807 -12.561 1.00 97.75 89 TYR A C 1
ATOM 713 O O . TYR A 1 89 ? 11.140 -4.266 -11.753 1.00 97.75 89 TYR A O 1
ATOM 721 N N . ALA A 1 90 ? 12.700 -4.100 -13.364 1.00 97.81 90 ALA A N 1
ATOM 722 C CA . ALA A 1 90 ? 12.502 -2.672 -13.511 1.00 97.81 90 ALA A CA 1
ATOM 723 C C . ALA A 1 90 ? 11.115 -2.398 -14.109 1.00 97.81 90 ALA A C 1
ATOM 725 O O . ALA A 1 90 ? 10.587 -3.218 -14.872 1.00 97.81 90 ALA A O 1
ATOM 726 N N . THR A 1 91 ? 10.522 -1.257 -13.774 1.00 97.81 91 THR A N 1
ATOM 727 C CA . THR A 1 91 ? 9.165 -0.912 -14.213 1.00 97.81 91 THR A CA 1
ATOM 728 C C . THR A 1 91 ? 9.140 0.328 -15.081 1.00 97.81 91 THR A C 1
ATOM 730 O O . THR A 1 91 ? 9.749 1.337 -14.749 1.00 97.81 91 THR A O 1
ATOM 733 N N . ILE A 1 92 ? 8.382 0.267 -16.167 1.00 97.00 92 ILE A N 1
ATOM 734 C CA . ILE A 1 92 ? 8.028 1.412 -17.003 1.00 97.00 92 ILE A CA 1
ATOM 735 C C . ILE A 1 92 ? 6.855 2.130 -16.316 1.00 97.00 92 ILE A C 1
ATOM 737 O O . ILE A 1 92 ? 5.896 1.460 -15.933 1.00 97.00 92 ILE A O 1
ATOM 741 N N . PRO A 1 93 ? 6.881 3.462 -16.146 1.00 95.81 93 PRO A N 1
ATOM 742 C CA . PRO A 1 93 ? 5.796 4.168 -15.460 1.00 95.81 93 PRO A CA 1
ATOM 743 C C . PRO A 1 93 ? 4.540 4.242 -16.331 1.00 95.81 93 PRO A C 1
ATOM 745 O O . PRO A 1 93 ? 3.428 3.963 -15.889 1.00 95.81 93 PRO A O 1
ATOM 748 N N . ILE A 1 94 ? 4.732 4.588 -17.604 1.00 95.25 94 ILE A N 1
ATOM 749 C CA . ILE A 1 94 ? 3.666 4.945 -18.528 1.00 95.25 94 ILE A CA 1
ATOM 750 C C . ILE A 1 94 ? 4.089 4.631 -19.964 1.00 95.25 94 ILE A C 1
ATOM 752 O O . ILE A 1 94 ? 5.220 4.886 -20.376 1.00 95.25 94 ILE A O 1
ATOM 756 N N . PHE A 1 95 ? 3.167 4.127 -20.781 1.00 94.38 95 PHE A N 1
ATOM 757 C CA . PHE A 1 95 ? 3.361 3.973 -22.228 1.00 94.38 95 PHE A CA 1
ATOM 758 C C . PHE A 1 95 ? 3.006 5.260 -22.984 1.00 94.38 95 PHE A C 1
ATOM 760 O O . PHE A 1 95 ? 2.291 5.246 -23.990 1.00 94.38 95 PHE A O 1
ATOM 767 N N . GLY A 1 96 ? 3.514 6.383 -22.480 1.00 91.25 96 GLY A N 1
ATOM 768 C CA . GLY A 1 96 ? 3.233 7.733 -22.955 1.00 91.25 96 GLY A CA 1
ATOM 769 C C . GLY A 1 96 ? 4.496 8.566 -23.149 1.00 91.25 96 GLY A C 1
ATOM 770 O O . GLY A 1 96 ? 5.613 8.045 -23.161 1.00 91.25 96 GLY A O 1
ATOM 771 N N . ALA A 1 97 ? 4.293 9.868 -23.325 1.00 91.12 97 ALA A N 1
ATOM 772 C CA . ALA A 1 97 ? 5.363 10.844 -23.440 1.00 91.12 97 ALA A CA 1
ATOM 773 C C . ALA A 1 97 ? 5.054 12.078 -22.590 1.00 91.12 97 ALA A C 1
ATOM 775 O O . ALA A 1 97 ? 3.913 12.541 -22.583 1.00 91.12 97 ALA A O 1
ATOM 776 N N . THR A 1 98 ? 6.069 12.622 -21.932 1.00 89.25 98 THR A N 1
ATOM 777 C CA . THR A 1 98 ? 6.000 13.888 -21.197 1.00 89.25 98 THR A CA 1
ATOM 778 C C . THR A 1 98 ? 5.978 15.055 -22.163 1.00 89.25 98 TH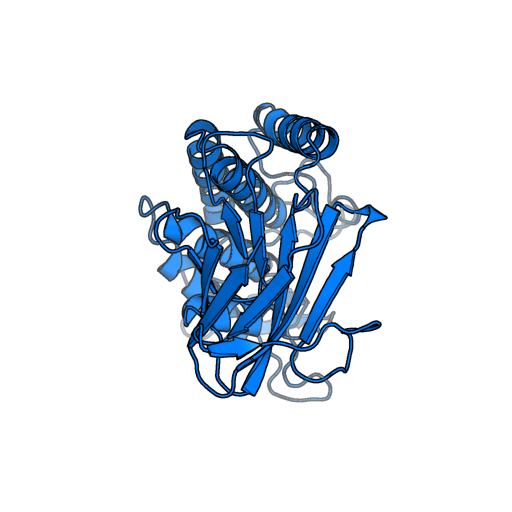R A C 1
ATOM 780 O O . THR A 1 98 ? 6.788 15.090 -23.089 1.00 89.25 98 THR A O 1
ATOM 783 N N . PHE A 1 99 ? 5.047 15.996 -21.960 1.00 84.75 99 PHE A N 1
ATOM 784 C CA . PHE A 1 99 ? 4.921 17.257 -22.713 1.00 84.75 99 PHE A CA 1
ATOM 785 C C . PHE A 1 99 ? 5.059 17.119 -24.245 1.00 84.75 99 PHE A C 1
ATOM 787 O O . PHE A 1 99 ? 5.504 18.044 -24.921 1.00 84.75 99 PHE A O 1
ATOM 794 N N . PHE A 1 100 ? 4.689 15.957 -24.798 1.00 79.06 100 PHE A N 1
ATOM 795 C CA . PHE A 1 100 ? 4.882 15.590 -26.209 1.00 79.06 100 PHE A CA 1
ATOM 796 C C . PHE A 1 100 ? 6.343 15.644 -26.712 1.00 79.06 100 PHE A C 1
ATOM 798 O O . PHE A 1 100 ? 6.565 15.699 -27.920 1.00 79.06 100 PHE A O 1
ATOM 805 N N . SER A 1 101 ? 7.335 15.600 -25.816 1.00 85.06 101 SER A N 1
ATOM 806 C CA . SER A 1 101 ? 8.760 15.777 -26.134 1.00 85.06 101 SER A CA 1
ATOM 807 C C . SER A 1 101 ? 9.645 14.586 -25.752 1.00 85.06 101 SER A C 1
ATOM 809 O O . SER A 1 101 ? 10.596 14.291 -26.473 1.00 85.06 101 SER A O 1
ATOM 811 N N . HIS A 1 102 ? 9.335 13.870 -24.667 1.00 85.31 102 HIS A N 1
ATOM 812 C CA . HIS A 1 102 ? 10.139 12.743 -24.180 1.00 85.31 102 HIS A CA 1
ATOM 813 C C . HIS A 1 102 ? 9.282 11.493 -23.979 1.00 85.31 102 HIS A C 1
ATOM 815 O O . HIS A 1 102 ? 8.284 11.540 -23.270 1.00 85.31 102 HIS A O 1
ATOM 821 N N . SER A 1 103 ? 9.658 10.368 -24.592 1.00 90.50 103 SER A N 1
ATOM 822 C CA . SER A 1 103 ? 8.934 9.098 -24.459 1.00 90.50 103 SER A CA 1
ATOM 823 C C . SER A 1 103 ? 9.423 8.304 -23.252 1.00 90.50 103 SER A C 1
ATOM 825 O O . SER A 1 103 ? 10.598 7.965 -23.189 1.00 90.50 103 SER A O 1
ATOM 827 N N . TRP A 1 104 ? 8.494 7.865 -22.401 1.00 92.12 104 TRP A N 1
ATOM 828 C CA . TRP A 1 104 ? 8.779 6.943 -21.294 1.00 92.12 104 TRP A CA 1
ATOM 829 C C . TRP A 1 104 ? 8.808 5.471 -21.708 1.00 92.12 104 TRP A C 1
ATOM 831 O O . TRP A 1 104 ? 9.104 4.588 -20.905 1.00 92.12 104 TRP A O 1
ATOM 841 N N . ARG A 1 105 ? 8.494 5.162 -22.972 1.00 87.38 105 ARG A N 1
ATOM 842 C CA . ARG A 1 105 ? 8.559 3.784 -23.471 1.00 87.38 105 ARG A CA 1
ATOM 843 C C . ARG A 1 105 ? 9.979 3.254 -23.349 1.00 87.38 105 ARG A C 1
ATOM 845 O O . ARG A 1 105 ? 10.892 3.780 -23.975 1.00 87.38 105 ARG A O 1
ATOM 852 N N . GLY A 1 106 ? 10.128 2.172 -22.595 1.00 88.81 106 GLY A N 1
ATOM 853 C CA . GLY A 1 106 ? 11.432 1.566 -22.370 1.00 88.81 106 GLY A CA 1
ATOM 854 C C . GLY A 1 106 ? 12.347 2.395 -21.461 1.00 88.81 106 GLY A C 1
ATOM 855 O O . GLY A 1 106 ? 13.557 2.175 -21.478 1.00 88.81 106 GLY A O 1
ATOM 856 N N . VAL A 1 107 ? 11.784 3.336 -20.696 1.00 93.69 107 VAL A N 1
ATOM 857 C CA . VAL A 1 107 ? 12.497 4.074 -19.657 1.00 93.69 107 VAL A CA 1
ATOM 858 C C . VAL A 1 107 ? 11.986 3.589 -18.295 1.00 93.69 107 VAL A C 1
ATOM 860 O O . VAL A 1 107 ? 10.792 3.715 -18.010 1.00 93.69 107 VAL A O 1
ATOM 863 N N . PRO A 1 108 ? 12.844 2.981 -17.467 1.00 95.75 108 PRO A N 1
ATOM 864 C CA . PRO A 1 108 ? 12.498 2.578 -16.108 1.00 95.75 108 PRO A CA 1
ATOM 865 C C . PRO A 1 108 ? 12.255 3.787 -15.195 1.00 95.75 108 PRO A C 1
ATOM 867 O O . PRO A 1 108 ? 13.062 4.712 -15.153 1.00 95.75 108 PRO A O 1
ATOM 870 N N . VAL A 1 109 ? 11.177 3.726 -14.417 1.00 96.56 109 VAL A N 1
ATOM 871 C CA . VAL A 1 109 ? 10.844 4.640 -13.315 1.00 96.56 109 VAL A CA 1
ATOM 872 C C . VAL A 1 109 ? 10.323 3.785 -12.171 1.00 96.56 109 VAL A C 1
ATOM 874 O O . VAL A 1 109 ? 9.183 3.305 -12.170 1.00 96.56 109 VAL A O 1
ATOM 877 N N . GLN A 1 110 ? 11.209 3.500 -11.222 1.00 97.38 110 GLN A N 1
ATOM 878 C CA . GLN A 1 110 ? 11.003 2.385 -10.303 1.00 97.38 110 GLN A CA 1
ATOM 879 C C . GLN A 1 110 ? 10.046 2.704 -9.158 1.00 97.38 110 GLN A C 1
ATOM 881 O O . GLN A 1 110 ? 9.376 1.808 -8.639 1.00 97.38 110 GLN A O 1
ATOM 886 N N . TRP A 1 111 ? 9.934 3.974 -8.770 1.00 96.94 111 TRP A N 1
ATOM 887 C CA . TRP A 1 111 ? 9.024 4.371 -7.699 1.00 96.94 111 TRP A CA 1
ATOM 888 C C . TRP A 1 111 ? 7.556 4.095 -8.063 1.00 96.94 111 TRP A C 1
ATOM 890 O O . TRP A 1 111 ? 6.792 3.677 -7.190 1.00 96.94 111 TRP A O 1
ATOM 900 N N . CYS A 1 112 ? 7.176 4.212 -9.345 1.00 97.12 112 CYS A N 1
ATOM 901 C CA . CYS A 1 112 ? 5.851 3.812 -9.833 1.00 97.12 112 CYS A CA 1
ATOM 902 C C . CYS A 1 112 ? 5.622 2.306 -9.654 1.00 97.12 112 CYS A C 1
ATOM 904 O O . CYS A 1 112 ? 4.560 1.870 -9.200 1.00 97.12 112 CYS A O 1
ATOM 906 N N . GLY A 1 113 ? 6.652 1.510 -9.949 1.00 98.00 113 GLY A N 1
ATOM 907 C CA . GLY A 1 113 ? 6.666 0.074 -9.707 1.00 98.00 113 GLY A CA 1
ATOM 908 C C . GLY A 1 113 ? 6.461 -0.284 -8.246 1.00 98.00 113 GLY A C 1
ATOM 909 O O . GLY A 1 113 ? 5.698 -1.198 -7.957 1.00 98.00 113 GLY A O 1
ATOM 910 N N . LEU A 1 114 ? 7.081 0.440 -7.311 1.00 98.38 114 LEU A N 1
ATOM 911 C CA . LEU A 1 114 ? 6.941 0.167 -5.876 1.00 98.38 114 LEU A CA 1
ATOM 912 C C . LEU A 1 114 ? 5.517 0.416 -5.349 1.00 98.38 114 LEU A C 1
ATOM 914 O O . LEU A 1 114 ? 5.068 -0.309 -4.459 1.00 98.38 114 LEU A O 1
ATOM 918 N N . VAL A 1 115 ? 4.785 1.387 -5.907 1.00 97.50 115 VAL A N 1
ATOM 919 C CA . VAL A 1 115 ? 3.356 1.595 -5.590 1.00 97.50 115 VAL A CA 1
ATOM 920 C C . VAL A 1 115 ? 2.528 0.390 -6.043 1.00 97.50 115 VAL A C 1
ATOM 922 O O . VAL A 1 115 ? 1.672 -0.105 -5.307 1.00 97.50 115 VAL A O 1
ATOM 925 N N . TYR A 1 116 ? 2.807 -0.116 -7.244 1.00 98.56 116 TYR A N 1
ATOM 926 C CA . TYR A 1 116 ? 2.159 -1.307 -7.784 1.00 98.56 116 TYR A C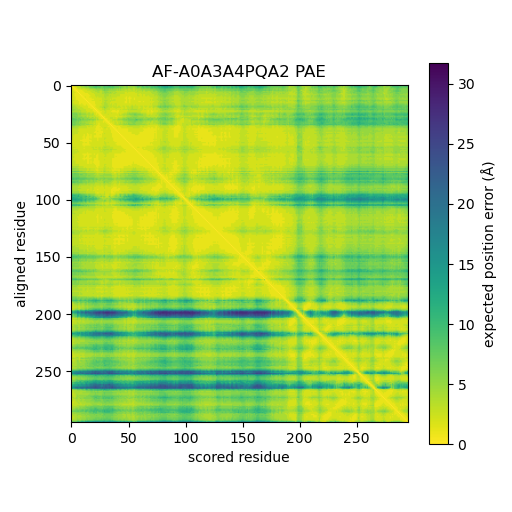A 1
ATOM 927 C C . TYR A 1 116 ? 2.563 -2.593 -7.040 1.00 98.56 116 TYR A C 1
ATOM 929 O O . TYR A 1 116 ? 1.699 -3.408 -6.726 1.00 98.56 116 TYR A O 1
ATOM 937 N N . ALA A 1 117 ? 3.838 -2.759 -6.679 1.00 98.38 117 ALA A N 1
ATOM 938 C CA . ALA A 1 117 ? 4.331 -3.890 -5.893 1.00 98.38 117 ALA A CA 1
ATOM 939 C C . ALA A 1 117 ? 3.564 -4.023 -4.576 1.00 98.38 117 ALA A C 1
ATOM 941 O O . ALA A 1 117 ? 3.155 -5.121 -4.206 1.00 98.38 117 ALA A O 1
ATOM 942 N N . TYR A 1 118 ? 3.282 -2.894 -3.926 1.00 97.62 118 TYR A N 1
ATOM 943 C CA . TYR A 1 118 ? 2.529 -2.892 -2.684 1.00 97.62 118 TYR A CA 1
ATOM 944 C C . TYR A 1 118 ? 1.093 -3.391 -2.886 1.00 97.62 118 TYR A C 1
ATOM 946 O O . TYR A 1 118 ? 0.603 -4.211 -2.112 1.00 97.62 118 TYR A O 1
ATOM 954 N N . ALA A 1 119 ? 0.443 -2.971 -3.977 1.00 97.62 119 ALA A N 1
ATOM 955 C CA . ALA A 1 119 ? -0.874 -3.476 -4.362 1.00 97.62 119 ALA A CA 1
ATOM 956 C C . ALA A 1 119 ? -0.877 -4.998 -4.575 1.00 97.62 119 ALA A C 1
ATOM 958 O O . ALA A 1 119 ? -1.810 -5.679 -4.152 1.00 97.62 119 ALA A O 1
ATOM 959 N N . LEU A 1 120 ? 0.175 -5.533 -5.202 1.00 98.44 120 LEU A N 1
ATOM 960 C CA . LEU A 1 120 ? 0.322 -6.970 -5.422 1.00 98.44 120 LEU A CA 1
ATOM 961 C C . LEU A 1 120 ? 0.487 -7.754 -4.121 1.00 98.44 120 LEU A C 1
ATOM 963 O O . LEU A 1 120 ? -0.080 -8.835 -3.995 1.00 98.44 120 LEU A O 1
ATOM 967 N N . LEU A 1 121 ? 1.245 -7.221 -3.161 1.00 97.56 121 LEU A N 1
ATOM 968 C CA . LEU A 1 121 ? 1.417 -7.856 -1.853 1.00 97.56 121 LEU A CA 1
ATOM 969 C C . LEU A 1 121 ? 0.097 -7.920 -1.084 1.00 97.56 121 LEU A C 1
ATOM 971 O O . LEU A 1 121 ? -0.203 -8.951 -0.491 1.00 97.56 121 LEU A O 1
ATOM 975 N N . GLU A 1 122 ? -0.716 -6.863 -1.140 1.00 95.31 122 GLU A N 1
ATOM 976 C CA . GLU A 1 122 ? -2.048 -6.890 -0.530 1.00 95.31 122 GLU A CA 1
ATOM 977 C C . GLU A 1 122 ? -2.991 -7.871 -1.241 1.00 95.31 122 GLU A C 1
ATOM 979 O O . GLU A 1 122 ? -3.741 -8.589 -0.581 1.00 95.31 122 GLU A O 1
ATOM 984 N N . LEU A 1 123 ? -2.953 -7.928 -2.578 1.00 97.88 123 LEU A N 1
ATOM 985 C CA . LEU A 1 123 ? -3.776 -8.853 -3.360 1.00 97.88 123 LEU A CA 1
ATOM 986 C C . LEU A 1 123 ? -3.398 -10.320 -3.106 1.00 97.88 123 LEU A C 1
ATOM 988 O O . LEU A 1 123 ? -4.282 -11.173 -3.079 1.00 97.88 123 LEU A O 1
ATOM 992 N N . ALA A 1 124 ? -2.115 -10.611 -2.875 1.00 97.31 124 ALA A N 1
ATOM 993 C CA . ALA A 1 124 ? -1.617 -11.963 -2.624 1.00 97.31 124 ALA A CA 1
ATOM 994 C C . ALA A 1 124 ? -2.225 -12.634 -1.376 1.00 97.31 124 ALA A C 1
ATOM 996 O O . ALA A 1 124 ? -2.160 -13.852 -1.247 1.00 97.31 124 ALA A O 1
ATOM 997 N N . GLU A 1 125 ? -2.842 -11.865 -0.472 1.00 93.50 125 GLU A N 1
ATOM 998 C CA . GLU A 1 125 ? -3.619 -12.396 0.658 1.00 93.50 125 GLU A CA 1
ATOM 999 C C . GLU A 1 125 ? -4.908 -13.122 0.208 1.00 93.50 125 GLU A C 1
ATOM 1001 O O . GLU A 1 125 ? -5.455 -13.923 0.964 1.00 93.50 125 GLU A O 1
ATOM 1006 N N . PHE A 1 126 ? -5.411 -12.832 -1.000 1.00 96.94 126 PHE A N 1
ATOM 1007 C CA . PHE A 1 126 ? -6.720 -13.279 -1.504 1.00 96.94 126 PHE A CA 1
ATOM 1008 C C . PHE A 1 126 ? -6.675 -13.884 -2.917 1.00 96.94 126 PHE A C 1
ATOM 1010 O O . PHE A 1 126 ? -7.695 -14.364 -3.421 1.00 96.94 126 PHE A O 1
ATOM 1017 N N . ASP A 1 127 ? -5.528 -13.829 -3.590 1.00 98.19 127 ASP A N 1
ATOM 1018 C CA . ASP A 1 127 ? -5.355 -14.352 -4.939 1.00 98.19 127 ASP A CA 1
ATOM 1019 C C . ASP A 1 127 ? -3.971 -14.965 -5.138 1.00 98.19 127 ASP A C 1
ATOM 1021 O O . ASP A 1 127 ? -2.954 -14.348 -4.834 1.00 98.19 127 ASP A O 1
ATOM 1025 N N . ASP A 1 128 ? -3.944 -16.148 -5.737 1.00 97.44 128 ASP A N 1
ATOM 1026 C CA . ASP A 1 128 ? -2.741 -16.879 -6.135 1.00 97.44 128 ASP A CA 1
ATOM 1027 C C . ASP A 1 128 ? -2.701 -17.152 -7.650 1.00 97.44 128 ASP A C 1
ATOM 1029 O O . ASP A 1 128 ? -1.846 -17.893 -8.136 1.00 97.44 128 ASP A O 1
ATOM 1033 N N 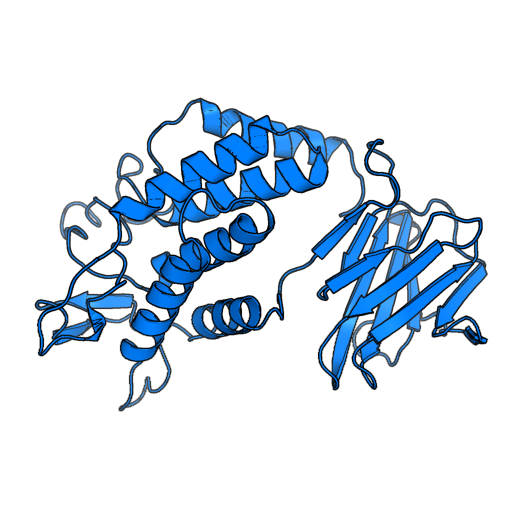. SER A 1 129 ? -3.595 -16.519 -8.425 1.00 97.12 129 SER A N 1
ATOM 1034 C CA . SER A 1 129 ? -3.730 -16.757 -9.868 1.00 97.12 129 SER A CA 1
ATOM 1035 C C . SER A 1 129 ? -2.481 -16.406 -10.687 1.00 97.12 129 SER A C 1
ATOM 1037 O O . SER A 1 129 ? -2.322 -16.882 -11.812 1.00 97.12 129 SER A O 1
ATOM 1039 N N . LEU A 1 130 ? -1.597 -15.576 -10.132 1.00 97.31 130 LEU A N 1
ATOM 1040 C CA . LEU A 1 130 ? -0.255 -15.288 -10.625 1.00 97.31 130 LEU A CA 1
ATOM 1041 C C . LEU A 1 130 ? 0.714 -15.211 -9.435 1.00 97.31 130 LEU A C 1
ATOM 1043 O O . LEU A 1 130 ? 0.279 -15.007 -8.300 1.00 97.31 130 LEU A O 1
ATOM 1047 N N . PRO A 1 131 ? 2.036 -15.336 -9.659 1.00 97.62 131 PRO A N 1
ATOM 1048 C CA . PRO A 1 131 ? 3.026 -15.300 -8.585 1.00 97.62 131 PRO A CA 1
ATOM 1049 C C . PRO A 1 131 ? 3.267 -13.861 -8.087 1.00 97.62 131 PRO A C 1
ATOM 1051 O O . PRO A 1 131 ? 4.363 -13.313 -8.217 1.00 97.62 131 PRO A O 1
ATOM 1054 N N . TRP A 1 132 ? 2.239 -13.226 -7.519 1.00 98.31 132 TRP A N 1
ATOM 1055 C CA . TRP A 1 132 ? 2.234 -11.815 -7.122 1.00 98.31 132 TRP A CA 1
ATOM 1056 C C . TRP A 1 132 ? 3.368 -11.451 -6.176 1.00 98.31 132 TRP A C 1
ATOM 1058 O O . TRP A 1 132 ? 4.056 -10.457 -6.398 1.00 98.31 132 TRP A O 1
ATOM 1068 N N . ILE A 1 133 ? 3.621 -12.296 -5.174 1.00 98.25 133 ILE A N 1
ATOM 1069 C CA . ILE A 1 133 ? 4.713 -12.106 -4.212 1.00 98.25 133 ILE A CA 1
ATOM 1070 C C . ILE A 1 133 ? 6.070 -12.130 -4.924 1.00 98.25 133 ILE A C 1
ATOM 1072 O O . ILE A 1 133 ? 6.948 -11.332 -4.603 1.00 98.25 133 ILE A O 1
ATOM 1076 N N . THR A 1 134 ? 6.257 -13.015 -5.907 1.00 98.06 134 THR A N 1
ATOM 1077 C CA . THR A 1 134 ? 7.499 -13.089 -6.690 1.00 98.06 134 THR A CA 1
ATOM 1078 C C . THR A 1 134 ? 7.692 -11.837 -7.535 1.00 98.06 134 THR A C 1
ATOM 1080 O O . THR A 1 134 ? 8.794 -11.291 -7.555 1.00 98.06 134 THR A O 1
ATOM 1083 N N . ILE A 1 135 ? 6.630 -11.357 -8.189 1.00 98.31 135 ILE A N 1
ATOM 1084 C CA . ILE A 1 135 ? 6.668 -10.133 -8.998 1.00 98.31 135 ILE A CA 1
ATOM 1085 C C . ILE A 1 135 ? 7.003 -8.931 -8.107 1.00 98.31 135 ILE A C 1
ATOM 1087 O O . ILE A 1 135 ? 7.972 -8.226 -8.379 1.00 98.31 135 ILE A O 1
ATOM 1091 N N . ALA A 1 136 ? 6.270 -8.741 -7.006 1.00 98.31 136 ALA A N 1
ATOM 1092 C CA . ALA A 1 136 ? 6.505 -7.653 -6.059 1.00 98.31 136 ALA A CA 1
ATOM 1093 C C . ALA A 1 136 ? 7.924 -7.689 -5.474 1.00 98.31 136 ALA A C 1
ATOM 1095 O O . ALA A 1 136 ? 8.624 -6.679 -5.480 1.00 98.31 136 ALA A O 1
ATOM 1096 N N . ARG A 1 137 ? 8.400 -8.865 -5.043 1.00 98.44 137 ARG A N 1
ATOM 1097 C CA . ARG A 1 137 ? 9.776 -9.048 -4.553 1.00 98.44 137 ARG A CA 1
ATOM 1098 C C . ARG A 1 137 ? 10.814 -8.703 -5.618 1.00 98.44 137 ARG A C 1
ATOM 1100 O O . ARG A 1 137 ? 11.830 -8.096 -5.300 1.00 98.44 137 ARG A O 1
ATOM 1107 N N . GLY A 1 138 ? 10.557 -9.062 -6.872 1.00 98.19 138 GLY A N 1
ATOM 1108 C CA . GLY A 1 138 ? 11.393 -8.674 -8.000 1.00 98.19 138 GLY A CA 1
ATOM 1109 C C . GLY A 1 138 ? 11.511 -7.156 -8.139 1.00 98.19 138 GLY A C 1
ATOM 1110 O O . GLY A 1 138 ? 12.624 -6.640 -8.216 1.00 98.19 138 GLY A O 1
ATOM 1111 N N . ILE A 1 139 ? 10.382 -6.441 -8.102 1.00 98.56 139 ILE A N 1
ATOM 1112 C CA . ILE A 1 139 ? 10.338 -4.971 -8.191 1.00 98.56 139 ILE A CA 1
ATOM 1113 C C . ILE A 1 139 ? 11.129 -4.332 -7.042 1.00 98.56 139 ILE A C 1
ATOM 1115 O O . ILE A 1 139 ? 11.913 -3.412 -7.271 1.00 98.56 139 ILE A O 1
ATOM 1119 N N . VAL A 1 140 ? 10.964 -4.838 -5.816 1.00 98.19 140 VAL A N 1
ATOM 1120 C CA . VAL A 1 140 ? 11.699 -4.358 -4.634 1.00 98.19 140 VAL A CA 1
ATOM 1121 C C . VAL A 1 140 ? 13.199 -4.596 -4.782 1.00 98.19 140 VAL A C 1
ATOM 1123 O O . VAL A 1 140 ? 13.989 -3.688 -4.542 1.00 98.19 140 VAL A O 1
ATOM 1126 N N . ASN A 1 141 ? 13.605 -5.783 -5.239 1.00 97.38 141 ASN A N 1
ATOM 1127 C CA . ASN A 1 141 ? 15.012 -6.094 -5.484 1.00 97.38 141 ASN A CA 1
ATOM 1128 C C . ASN A 1 141 ? 15.623 -5.177 -6.549 1.00 97.38 141 ASN A C 1
ATOM 1130 O O . ASN A 1 141 ? 16.724 -4.669 -6.351 1.00 97.38 141 ASN A O 1
ATOM 1134 N N . SER A 1 142 ? 14.907 -4.930 -7.650 1.00 97.62 142 SER A N 1
ATOM 1135 C CA . SER A 1 142 ? 15.344 -3.978 -8.675 1.00 97.62 142 SER A CA 1
ATOM 1136 C C . SER A 1 142 ? 15.478 -2.565 -8.102 1.00 97.62 142 SER A C 1
ATOM 1138 O O . SER A 1 142 ? 16.484 -1.910 -8.346 1.00 97.62 142 SER A O 1
ATOM 1140 N N . ALA A 1 143 ? 14.531 -2.122 -7.268 1.00 97.56 143 ALA A N 1
ATOM 1141 C CA . ALA A 1 143 ? 14.601 -0.815 -6.619 1.00 97.56 143 ALA A CA 1
ATOM 1142 C C . ALA A 1 143 ? 15.812 -0.665 -5.698 1.00 97.56 143 ALA A C 1
ATOM 1144 O O . ALA A 1 143 ? 16.480 0.360 -5.755 1.00 97.56 143 ALA A O 1
ATOM 1145 N N . MET A 1 144 ? 16.139 -1.689 -4.905 1.00 97.06 144 MET A N 1
ATOM 1146 C CA . MET A 1 144 ? 17.337 -1.670 -4.060 1.00 97.06 144 MET A CA 1
ATOM 1147 C C . MET A 1 144 ? 18.625 -1.562 -4.887 1.00 97.06 144 MET A C 1
ATOM 1149 O O . MET A 1 144 ? 19.537 -0.834 -4.509 1.00 97.06 144 MET A O 1
ATOM 1153 N N . LEU A 1 145 ? 18.695 -2.240 -6.040 1.00 95.81 145 LEU A N 1
ATOM 1154 C CA . LEU A 1 145 ? 19.839 -2.138 -6.959 1.00 95.81 145 LEU A CA 1
ATOM 1155 C C . LEU A 1 145 ? 19.932 -0.780 -7.669 1.00 95.81 145 LEU A C 1
ATOM 1157 O O . LEU A 1 145 ? 21.007 -0.412 -8.128 1.00 95.81 145 LEU A O 1
ATOM 1161 N N . GLN A 1 146 ? 18.812 -0.069 -7.791 1.00 96.31 146 GLN A N 1
ATOM 1162 C CA . GLN A 1 146 ? 18.723 1.248 -8.420 1.00 96.31 146 GLN A CA 1
ATOM 1163 C C . GLN A 1 146 ? 19.038 2.402 -7.456 1.00 96.31 146 GLN A C 1
ATOM 1165 O O . GLN A 1 146 ? 19.103 3.545 -7.897 1.00 96.31 146 GLN A O 1
ATOM 1170 N N . GLN A 1 147 ? 19.207 2.148 -6.153 1.00 96.81 147 GLN A N 1
ATOM 1171 C CA . GLN A 1 147 ? 19.534 3.209 -5.198 1.00 96.81 147 GLN A CA 1
ATOM 1172 C C . GLN A 1 147 ? 20.909 3.820 -5.485 1.00 96.81 147 GLN A C 1
ATOM 1174 O O . GLN A 1 147 ? 21.858 3.128 -5.853 1.00 96.81 147 GLN A O 1
ATOM 1179 N N . MET A 1 148 ? 21.033 5.120 -5.236 1.00 96.75 148 MET A N 1
ATOM 1180 C CA . MET A 1 148 ? 22.315 5.813 -5.300 1.00 96.75 148 MET A CA 1
ATOM 1181 C C . MET A 1 148 ? 23.245 5.267 -4.211 1.00 96.75 148 MET A C 1
ATOM 1183 O O . MET A 1 148 ? 22.917 5.315 -3.026 1.00 96.75 148 MET A O 1
ATOM 1187 N N . THR A 1 149 ? 24.415 4.757 -4.591 1.00 95.38 149 THR A N 1
ATOM 1188 C CA . THR A 1 149 ? 25.386 4.162 -3.651 1.00 95.38 149 THR A CA 1
ATOM 1189 C C . THR A 1 149 ? 26.517 5.107 -3.258 1.00 95.38 149 THR A C 1
ATOM 1191 O O . THR A 1 149 ? 27.315 4.782 -2.383 1.00 95.38 149 THR A O 1
ATOM 1194 N N . GLU A 1 150 ? 26.600 6.270 -3.898 1.00 94.62 150 GLU A N 1
ATOM 1195 C CA . GLU A 1 150 ? 27.658 7.257 -3.706 1.00 94.62 150 GLU A CA 1
ATOM 1196 C C . GLU A 1 150 ? 27.145 8.682 -3.953 1.00 94.62 150 GLU A C 1
ATOM 1198 O O . GLU A 1 150 ? 26.041 8.889 -4.461 1.00 94.62 150 GLU A O 1
ATOM 1203 N N . GLY A 1 151 ? 27.964 9.670 -3.587 1.00 95.06 151 GLY A N 1
ATOM 1204 C CA . GLY A 1 151 ? 27.651 11.087 -3.759 1.00 95.06 151 GLY A CA 1
ATOM 1205 C C . GLY A 1 151 ? 26.672 11.644 -2.722 1.00 95.06 151 GLY A C 1
ATOM 1206 O O . GLY A 1 151 ? 26.380 11.024 -1.701 1.00 95.06 151 GLY A O 1
ATOM 1207 N N . GLU A 1 152 ? 26.182 12.857 -2.987 1.00 95.50 152 GLU A N 1
ATOM 1208 C CA . GLU A 1 152 ? 25.311 13.621 -2.078 1.00 95.50 152 GLU A CA 1
ATOM 1209 C C . GLU A 1 152 ? 23.958 12.938 -1.825 1.00 95.50 152 GLU A C 1
ATOM 1211 O O . GLU A 1 152 ? 23.396 13.050 -0.739 1.00 95.50 152 GLU A O 1
ATOM 1216 N N . TYR A 1 153 ? 23.454 12.185 -2.806 1.00 96.56 153 TYR A N 1
ATOM 1217 C CA . TYR A 1 153 ? 22.132 11.559 -2.765 1.00 96.56 153 TYR A CA 1
ATOM 1218 C C . TYR A 1 153 ? 22.166 10.084 -2.346 1.00 96.56 153 TYR A C 1
ATOM 1220 O O . TYR A 1 153 ? 21.230 9.342 -2.645 1.00 96.56 153 TYR A O 1
ATOM 1228 N N . ILE A 1 154 ? 23.228 9.631 -1.675 1.00 96.50 154 ILE A N 1
ATOM 1229 C CA . ILE A 1 154 ? 23.370 8.238 -1.235 1.00 96.50 154 ILE A CA 1
ATOM 1230 C C . ILE A 1 154 ? 22.121 7.732 -0.486 1.00 96.50 154 ILE A C 1
ATOM 1232 O O . ILE A 1 154 ? 21.561 8.404 0.380 1.00 96.50 154 ILE A O 1
ATOM 1236 N N . GLY A 1 155 ? 21.661 6.534 -0.844 1.00 95.56 155 GLY A N 1
ATOM 1237 C CA . GLY A 1 155 ? 20.475 5.884 -0.287 1.00 95.56 155 GLY A CA 1
ATOM 1238 C C . GLY A 1 155 ? 19.144 6.308 -0.917 1.00 95.56 155 GLY A C 1
ATOM 1239 O O . GLY A 1 155 ? 18.141 5.627 -0.701 1.00 95.56 155 GLY A O 1
ATOM 1240 N N . THR A 1 156 ? 19.103 7.377 -1.713 1.00 97.25 156 THR A N 1
ATOM 1241 C CA . THR A 1 156 ? 17.896 7.760 -2.465 1.00 97.25 156 THR A CA 1
ATOM 1242 C C . THR A 1 156 ? 17.680 6.864 -3.685 1.00 97.25 156 THR A C 1
ATOM 1244 O O . THR A 1 156 ? 18.591 6.168 -4.136 1.00 97.25 156 THR A O 1
ATOM 1247 N N . LEU A 1 157 ? 16.463 6.885 -4.224 1.00 97.25 157 LEU A N 1
ATOM 1248 C CA . LEU A 1 157 ? 16.100 6.238 -5.480 1.00 97.25 157 LEU A CA 1
ATOM 1249 C C . LEU A 1 157 ? 15.995 7.314 -6.578 1.00 97.25 157 LEU A C 1
ATOM 1251 O O . LEU A 1 157 ? 15.242 8.267 -6.384 1.00 97.25 157 LEU A O 1
ATOM 1255 N N . PRO A 1 158 ? 16.709 7.211 -7.709 1.00 96.88 158 PRO A N 1
ATOM 1256 C CA . PRO A 1 158 ? 16.514 8.134 -8.820 1.00 96.88 158 PRO A CA 1
ATOM 1257 C C . PRO A 1 158 ? 15.106 7.991 -9.408 1.00 96.88 158 PRO A C 1
ATOM 1259 O O . PRO A 1 158 ? 14.458 6.949 -9.284 1.00 96.88 158 PRO A O 1
ATOM 1262 N N . ASP A 1 159 ? 14.639 9.041 -10.070 1.00 95.38 159 ASP A N 1
ATOM 1263 C CA . ASP A 1 159 ? 13.343 9.055 -10.737 1.00 95.38 159 ASP A CA 1
ATOM 1264 C C . ASP A 1 159 ? 13.353 8.082 -11.913 1.00 95.38 159 ASP A C 1
ATOM 1266 O O . ASP A 1 159 ? 12.462 7.244 -12.032 1.00 95.38 159 ASP A O 1
ATOM 1270 N N . SER A 1 160 ? 14.411 8.119 -12.727 1.00 95.88 160 SER A N 1
ATOM 1271 C CA . SER A 1 160 ? 14.552 7.228 -13.876 1.00 95.88 160 SER A CA 1
ATOM 1272 C C . SER A 1 160 ? 15.989 6.794 -14.149 1.00 95.88 160 SER A C 1
ATOM 1274 O O . SER A 1 160 ? 16.952 7.354 -13.623 1.00 95.88 160 SER A O 1
ATOM 1276 N N . TYR A 1 161 ? 16.126 5.790 -15.013 1.00 95.56 161 TYR A N 1
ATOM 1277 C CA . TYR A 1 161 ? 17.404 5.363 -15.576 1.00 95.56 161 TYR A CA 1
ATOM 1278 C C . TYR A 1 161 ? 17.390 5.485 -17.108 1.00 95.56 161 TYR A C 1
ATOM 1280 O O . TYR A 1 161 ? 16.633 4.798 -17.791 1.00 95.56 161 TYR A O 1
ATOM 1288 N N . GLY A 1 162 ? 18.255 6.336 -17.655 1.00 92.31 162 GLY A N 1
ATOM 1289 C CA . GLY A 1 162 ? 18.491 6.507 -19.087 1.00 92.31 162 GLY A CA 1
ATOM 1290 C C . GLY A 1 162 ? 19.653 5.663 -19.612 1.00 92.31 162 GLY A C 1
ATOM 1291 O O . GLY A 1 162 ? 20.206 4.807 -18.915 1.00 92.31 162 GLY A O 1
ATOM 1292 N N . ASP A 1 163 ? 20.009 5.891 -20.879 1.00 91.06 163 ASP A N 1
ATOM 1293 C CA . ASP A 1 163 ? 21.154 5.274 -21.566 1.00 91.06 163 ASP A CA 1
ATOM 1294 C C . ASP A 1 163 ? 21.234 3.751 -21.402 1.00 91.06 163 ASP A C 1
ATOM 1296 O O . ASP A 1 163 ? 22.283 3.180 -21.112 1.00 91.06 163 ASP A O 1
ATOM 1300 N N . TYR A 1 164 ? 20.096 3.073 -21.576 1.00 89.81 164 TYR A N 1
ATOM 1301 C CA . TYR A 1 164 ? 19.972 1.636 -21.331 1.00 89.81 164 TYR A CA 1
ATOM 1302 C C . TYR A 1 164 ? 20.428 1.248 -19.921 1.00 89.81 164 TYR A C 1
ATOM 1304 O O . TYR A 1 164 ? 21.215 0.316 -19.768 1.00 89.81 164 TYR A O 1
ATOM 1312 N N . PHE A 1 165 ? 19.896 1.922 -18.899 1.00 93.62 165 PHE A N 1
ATOM 1313 C CA . PHE A 1 165 ? 20.167 1.629 -17.492 1.00 93.62 165 PHE A CA 1
ATOM 1314 C C . PHE A 1 165 ? 21.606 1.911 -17.033 1.00 93.62 165 PHE A C 1
ATOM 1316 O O . PHE A 1 165 ? 22.076 1.310 -16.069 1.00 93.62 165 PHE A O 1
ATOM 1323 N N . LEU A 1 166 ? 22.301 2.824 -17.715 1.00 92.38 166 LEU A N 1
ATOM 1324 C CA . LEU A 1 166 ? 23.658 3.249 -17.352 1.00 92.38 166 LEU A CA 1
ATOM 1325 C C . LEU A 1 166 ? 23.679 4.585 -16.606 1.00 92.38 166 LEU A C 1
ATOM 1327 O O . LEU A 1 166 ? 24.578 4.809 -15.800 1.00 92.38 166 LEU A O 1
ATOM 1331 N N . THR A 1 167 ? 22.688 5.445 -16.843 1.00 94.19 167 THR A N 1
ATOM 1332 C CA . THR A 1 167 ? 22.669 6.805 -16.299 1.00 94.19 167 THR A CA 1
ATOM 1333 C C . THR A 1 167 ? 21.444 6.992 -15.417 1.00 94.19 167 THR A C 1
ATOM 1335 O O . THR A 1 167 ? 20.320 6.879 -15.894 1.00 94.19 167 THR A O 1
ATOM 1338 N N . ALA A 1 168 ? 21.648 7.287 -14.134 1.00 95.56 168 ALA A N 1
ATOM 1339 C CA . ALA A 1 168 ? 20.566 7.687 -13.242 1.00 95.56 168 ALA A CA 1
ATOM 1340 C C . ALA A 1 168 ? 20.175 9.149 -13.505 1.00 95.56 168 ALA A C 1
ATOM 1342 O O . ALA A 1 168 ? 21.038 10.014 -13.682 1.00 95.56 168 ALA A O 1
ATOM 1343 N N . HIS A 1 169 ? 18.878 9.435 -13.496 1.00 95.19 169 HIS A N 1
ATOM 1344 C CA . HIS A 1 169 ? 18.347 10.784 -13.622 1.00 95.19 169 HIS A CA 1
ATOM 1345 C C . HIS A 1 169 ? 17.507 11.134 -12.398 1.00 95.19 169 HIS A C 1
ATOM 1347 O O . HIS A 1 169 ? 16.688 10.341 -11.931 1.00 95.19 169 HIS A O 1
ATOM 1353 N N . GLY A 1 170 ? 17.721 12.347 -11.888 1.00 93.19 170 GLY A N 1
ATOM 1354 C CA . GLY A 1 170 ? 16.884 12.905 -10.837 1.00 93.19 170 GLY A CA 1
ATOM 1355 C C . GLY A 1 170 ? 15.440 13.125 -11.316 1.00 93.19 170 GLY A C 1
ATOM 1356 O O . GLY A 1 170 ? 15.176 13.142 -12.514 1.00 93.19 170 GLY A O 1
ATOM 1357 N N . ALA A 1 171 ? 14.487 13.353 -10.416 1.00 92.56 171 ALA A N 1
ATOM 1358 C CA . ALA A 1 171 ? 14.651 13.629 -8.983 1.00 92.56 171 ALA A CA 1
ATOM 1359 C C . ALA A 1 171 ? 15.181 12.446 -8.143 1.00 92.56 171 ALA A C 1
ATOM 1361 O O . ALA A 1 171 ? 15.009 11.292 -8.502 1.00 92.56 171 ALA A O 1
ATOM 1362 N N . TYR A 1 172 ? 15.832 12.735 -7.014 1.00 96.44 172 TYR A N 1
ATOM 1363 C CA . TYR A 1 172 ? 16.356 11.723 -6.088 1.00 96.44 172 TYR A CA 1
ATOM 1364 C C . TYR A 1 172 ? 15.394 11.555 -4.908 1.00 96.44 172 TYR A C 1
ATOM 1366 O O . TYR A 1 172 ? 15.335 12.382 -3.998 1.00 96.44 172 TYR A O 1
ATOM 1374 N N . ILE A 1 173 ? 14.577 10.511 -4.978 1.00 96.56 173 ILE A N 1
ATOM 1375 C CA . ILE A 1 173 ? 13.400 10.267 -4.147 1.00 96.56 173 ILE A CA 1
ATOM 1376 C C . ILE A 1 173 ? 13.809 9.533 -2.869 1.00 96.56 173 ILE A C 1
ATOM 1378 O O . ILE A 1 173 ? 14.703 8.684 -2.863 1.00 96.56 173 ILE A O 1
ATOM 1382 N N . ASN A 1 174 ? 13.138 9.842 -1.761 1.00 96.12 174 ASN A N 1
ATOM 1383 C CA . ASN A 1 174 ? 13.353 9.118 -0.515 1.00 96.12 174 ASN A CA 1
ATOM 1384 C C . ASN A 1 174 ? 13.031 7.607 -0.691 1.00 96.12 174 ASN A C 1
ATOM 1386 O O . ASN A 1 174 ? 12.125 7.247 -1.447 1.00 96.12 174 ASN A O 1
ATOM 1390 N N . PRO A 1 175 ? 13.740 6.700 -0.001 1.00 94.50 175 PRO A N 1
ATOM 1391 C CA . PRO A 1 175 ? 13.586 5.260 -0.211 1.00 94.50 175 PRO A CA 1
ATOM 1392 C C . PRO A 1 175 ? 12.406 4.634 0.558 1.00 94.50 175 PRO A C 1
ATOM 1394 O O . PRO A 1 175 ? 12.357 3.411 0.698 1.00 94.50 175 PRO A O 1
ATOM 1397 N N . GLU A 1 176 ? 11.448 5.417 1.073 1.00 94.94 176 GLU A N 1
ATOM 1398 C CA . GLU A 1 176 ? 10.356 4.924 1.933 1.00 94.94 176 GLU A CA 1
ATOM 1399 C C . GLU A 1 176 ? 9.578 3.775 1.288 1.00 94.94 176 GLU A C 1
ATOM 1401 O O . GLU A 1 176 ? 9.313 2.763 1.934 1.00 94.94 176 GLU A O 1
ATOM 1406 N N . ASN A 1 177 ? 9.270 3.873 -0.006 1.00 95.25 177 ASN A N 1
ATOM 1407 C CA . ASN A 1 177 ? 8.501 2.840 -0.697 1.00 95.25 177 ASN A CA 1
ATOM 1408 C C . ASN A 1 177 ? 9.246 1.499 -0.811 1.00 95.25 177 ASN A C 1
ATOM 1410 O O . ASN A 1 177 ? 8.596 0.455 -0.907 1.00 95.25 177 ASN A O 1
ATOM 1414 N N . ILE A 1 178 ? 10.583 1.495 -0.761 1.00 96.81 178 ILE A N 1
ATOM 1415 C CA . ILE A 1 178 ? 11.367 0.256 -0.663 1.00 96.81 178 ILE A CA 1
ATOM 1416 C C . ILE A 1 178 ? 11.112 -0.380 0.705 1.00 96.81 178 ILE A C 1
ATOM 1418 O O . ILE A 1 178 ? 10.746 -1.553 0.781 1.00 96.81 178 ILE A O 1
ATOM 1422 N N . LEU A 1 179 ? 11.227 0.406 1.780 1.00 94.81 179 LEU A N 1
ATOM 1423 C CA . LEU A 1 179 ? 11.026 -0.063 3.153 1.00 94.81 179 LEU A CA 1
ATOM 1424 C C . LEU A 1 179 ? 9.592 -0.542 3.391 1.00 94.81 179 LEU A C 1
ATOM 1426 O O . LEU A 1 179 ? 9.396 -1.606 3.971 1.00 94.81 179 LEU A O 1
ATOM 1430 N N . THR A 1 180 ? 8.593 0.188 2.897 1.00 93.88 180 THR A N 1
ATOM 1431 C CA . THR A 1 180 ? 7.177 -0.190 2.994 1.00 93.88 180 THR A CA 1
ATOM 1432 C C . THR A 1 180 ? 6.914 -1.563 2.380 1.00 93.88 180 THR A C 1
ATOM 1434 O O . THR A 1 180 ? 6.267 -2.410 2.998 1.00 93.88 180 THR A O 1
ATOM 1437 N N . ASN A 1 181 ? 7.460 -1.826 1.191 1.00 96.94 181 ASN A N 1
ATOM 1438 C CA . ASN A 1 181 ? 7.311 -3.124 0.542 1.00 96.94 181 ASN A CA 1
ATOM 1439 C C . ASN A 1 181 ? 8.144 -4.227 1.213 1.00 96.94 181 ASN A C 1
ATOM 1441 O O . ASN A 1 181 ? 7.668 -5.355 1.319 1.00 96.94 181 ASN A O 1
ATOM 1445 N N . LEU A 1 182 ? 9.358 -3.929 1.692 1.00 95.62 182 LEU A N 1
ATOM 1446 C CA . LEU A 1 182 ? 10.167 -4.885 2.459 1.00 95.62 182 LEU A CA 1
ATOM 1447 C C . LEU A 1 182 ? 9.444 -5.315 3.735 1.00 95.62 182 LEU A C 1
ATOM 1449 O O . LEU A 1 182 ? 9.322 -6.506 4.005 1.00 95.62 182 LEU A O 1
ATOM 1453 N N . HIS A 1 183 ? 8.893 -4.358 4.475 1.00 91.56 183 HIS A N 1
ATOM 1454 C CA . HIS A 1 183 ? 8.102 -4.644 5.659 1.00 91.56 183 HIS A CA 1
ATOM 1455 C C . HIS A 1 183 ? 6.873 -5.495 5.324 1.00 91.56 183 HIS A C 1
ATOM 1457 O O . HIS A 1 183 ? 6.658 -6.506 5.988 1.00 91.56 183 HIS A O 1
ATOM 1463 N N . ALA A 1 184 ? 6.137 -5.187 4.252 1.00 91.69 184 ALA A N 1
ATOM 1464 C CA . ALA A 1 184 ? 5.037 -6.038 3.791 1.00 91.69 184 ALA A CA 1
ATOM 1465 C C . ALA A 1 184 ? 5.493 -7.461 3.400 1.00 91.69 184 ALA A C 1
ATOM 1467 O O . ALA A 1 184 ? 4.830 -8.431 3.761 1.00 91.69 184 ALA A O 1
ATOM 1468 N N . LEU A 1 185 ? 6.644 -7.617 2.732 1.00 94.31 185 LEU A N 1
ATOM 1469 C CA . LEU A 1 185 ? 7.230 -8.923 2.388 1.00 94.31 185 LEU A CA 1
ATOM 1470 C C . LEU A 1 185 ? 7.654 -9.746 3.614 1.00 94.31 185 LEU A C 1
ATOM 1472 O O . LEU A 1 185 ? 7.689 -10.974 3.539 1.00 94.31 185 LEU A O 1
ATOM 1476 N N . GLU A 1 186 ? 7.982 -9.084 4.722 1.00 90.12 186 GLU A N 1
ATOM 1477 C CA . GLU A 1 186 ? 8.264 -9.703 6.023 1.00 90.12 186 GLU A CA 1
ATOM 1478 C C . GLU A 1 186 ? 6.993 -9.986 6.844 1.00 90.12 186 GLU A C 1
ATOM 1480 O O . GLU A 1 186 ? 7.097 -10.405 7.996 1.00 90.12 186 GLU A O 1
ATOM 1485 N N . GLY A 1 187 ? 5.801 -9.716 6.301 1.00 83.56 187 GLY A N 1
ATOM 1486 C CA . GLY A 1 187 ? 4.536 -9.835 7.029 1.00 83.56 187 GLY A CA 1
ATOM 1487 C C . GLY A 1 187 ? 4.270 -8.692 8.015 1.00 83.56 187 GLY A C 1
ATOM 1488 O O . GLY A 1 187 ? 3.373 -8.796 8.834 1.00 83.56 187 GLY A O 1
ATOM 1489 N N . ASN A 1 188 ? 5.025 -7.594 7.943 1.00 81.19 188 ASN A N 1
ATOM 1490 C CA . ASN A 1 188 ? 4.874 -6.415 8.796 1.00 81.19 188 ASN A CA 1
ATOM 1491 C C . ASN A 1 188 ? 4.193 -5.284 8.020 1.00 81.19 188 ASN A C 1
ATOM 1493 O O . ASN A 1 188 ? 4.839 -4.320 7.611 1.00 81.19 188 ASN A O 1
ATOM 1497 N N . ASN A 1 189 ? 2.893 -5.397 7.764 1.00 74.88 189 ASN A N 1
ATOM 1498 C CA . ASN A 1 189 ? 2.195 -4.375 6.989 1.00 74.88 189 ASN A CA 1
ATOM 1499 C C . ASN A 1 189 ? 2.131 -3.042 7.769 1.00 74.88 189 ASN A C 1
ATOM 1501 O O . ASN A 1 189 ? 1.643 -3.000 8.894 1.00 74.88 189 ASN A O 1
ATOM 1505 N N . LEU A 1 190 ? 2.647 -1.959 7.175 1.00 79.25 190 LEU A N 1
ATOM 1506 C CA . LEU A 1 190 ? 2.697 -0.634 7.810 1.00 79.25 190 LEU A CA 1
ATOM 1507 C C . LEU A 1 190 ? 1.407 0.183 7.642 1.00 79.25 190 LEU A C 1
ATOM 1509 O O . LEU A 1 190 ? 1.268 1.238 8.260 1.00 79.25 190 LEU A O 1
ATOM 1513 N N . ASN A 1 191 ? 0.491 -0.260 6.783 1.00 83.81 191 ASN A N 1
ATOM 1514 C CA . ASN A 1 191 ? -0.758 0.439 6.524 1.00 83.81 191 ASN A CA 1
ATOM 1515 C C . ASN A 1 191 ? -1.804 0.132 7.604 1.00 83.81 191 ASN A C 1
ATOM 1517 O O . ASN A 1 191 ? -1.718 -0.848 8.343 1.00 83.81 191 ASN A O 1
ATOM 1521 N N . ILE A 1 192 ? -2.836 0.969 7.664 1.00 88.81 192 ILE A N 1
ATOM 1522 C CA . ILE A 1 192 ? -3.977 0.751 8.545 1.00 88.81 192 ILE A CA 1
ATOM 1523 C C . ILE A 1 192 ? -4.737 -0.494 8.077 1.00 88.81 192 ILE A C 1
ATOM 1525 O O . ILE A 1 192 ? -5.216 -0.565 6.944 1.00 88.81 192 ILE A O 1
ATOM 1529 N N . ARG A 1 193 ? -4.881 -1.472 8.970 1.00 87.62 193 ARG A N 1
ATOM 1530 C CA . ARG A 1 193 ? -5.739 -2.642 8.793 1.00 87.62 193 ARG A CA 1
ATOM 1531 C C . ARG A 1 193 ? -7.075 -2.376 9.456 1.00 87.62 193 ARG A C 1
ATOM 1533 O O . ARG A 1 193 ? -7.112 -2.008 10.623 1.00 87.62 193 ARG A O 1
ATOM 1540 N N . THR A 1 194 ? -8.170 -2.617 8.740 1.00 89.50 194 THR A N 1
ATOM 1541 C CA . THR A 1 194 ? -9.522 -2.590 9.309 1.00 89.50 194 THR A CA 1
ATOM 1542 C C . THR A 1 194 ? -10.116 -3.994 9.304 1.00 89.50 194 THR A C 1
ATOM 1544 O O . THR A 1 194 ? -10.173 -4.648 8.262 1.00 89.50 194 THR A O 1
ATOM 1547 N N . LYS A 1 195 ? -10.593 -4.452 10.461 1.00 88.88 195 LYS A N 1
ATOM 1548 C CA . LYS A 1 195 ? -11.379 -5.680 10.617 1.00 88.88 195 LYS A CA 1
ATOM 1549 C C . LYS A 1 195 ? -12.797 -5.334 11.068 1.00 88.88 195 LYS A C 1
ATOM 1551 O O . LYS A 1 195 ? -13.015 -4.341 11.760 1.00 88.88 195 LYS A O 1
ATOM 1556 N N . PHE A 1 196 ? -13.752 -6.159 10.657 1.00 86.62 196 PHE A N 1
ATOM 1557 C CA . PHE A 1 196 ? -15.170 -6.028 10.984 1.00 86.62 196 PHE A CA 1
ATOM 1558 C C . PHE A 1 196 ? -15.527 -7.110 11.997 1.00 86.62 196 PHE A C 1
ATOM 1560 O O . PHE A 1 196 ? -15.217 -8.275 11.751 1.00 86.62 196 PHE A O 1
ATOM 1567 N N . VAL A 1 197 ? -16.162 -6.725 13.105 1.00 83.25 197 VAL A N 1
ATOM 1568 C CA . VAL A 1 197 ? -16.597 -7.666 14.153 1.00 83.25 197 VAL A CA 1
ATOM 1569 C C . VAL A 1 197 ? -17.762 -8.530 13.654 1.00 83.25 197 VAL A C 1
ATOM 1571 O O . VAL A 1 197 ? -17.780 -9.731 13.885 1.00 83.25 197 VAL A O 1
ATOM 1574 N N . ASP A 1 198 ? -18.691 -7.944 12.893 1.00 73.69 198 ASP A N 1
ATOM 1575 C CA . ASP A 1 198 ? -19.762 -8.658 12.185 1.00 73.69 198 ASP A CA 1
ATOM 1576 C C . ASP A 1 198 ? -19.703 -8.265 10.700 1.00 73.69 198 ASP A C 1
ATOM 1578 O O . ASP A 1 198 ? -19.904 -7.107 10.339 1.00 73.69 198 ASP A O 1
ATOM 1582 N N . LYS A 1 199 ? -19.368 -9.206 9.813 1.00 62.50 199 LYS A N 1
ATOM 1583 C CA . LYS A 1 199 ? -19.129 -8.918 8.385 1.00 62.50 199 LYS A CA 1
ATOM 1584 C C . LYS A 1 199 ? -20.403 -8.575 7.599 1.00 62.50 199 LYS A C 1
ATOM 1586 O O . LYS A 1 199 ? -20.302 -8.258 6.419 1.00 62.50 199 LYS A O 1
ATOM 1591 N N . ILE A 1 200 ? -21.588 -8.644 8.213 1.00 52.28 200 ILE A N 1
ATOM 1592 C CA . ILE A 1 200 ? -22.860 -8.676 7.472 1.00 52.28 200 ILE A CA 1
ATOM 1593 C C . ILE A 1 200 ? -23.675 -7.375 7.607 1.00 52.28 200 ILE A C 1
ATOM 1595 O O . ILE A 1 200 ? -24.764 -7.274 7.043 1.00 52.28 200 ILE A O 1
ATOM 1599 N N . ARG A 1 201 ? -23.177 -6.326 8.288 1.00 61.38 201 ARG A N 1
ATOM 1600 C CA . ARG A 1 201 ? -23.976 -5.097 8.476 1.00 61.38 201 ARG A CA 1
ATOM 1601 C C . ARG A 1 201 ? -23.225 -3.777 8.253 1.00 61.38 201 ARG A C 1
ATOM 1603 O O . ARG A 1 201 ? -22.073 -3.640 8.658 1.00 61.38 201 ARG A O 1
ATOM 1610 N N . PRO A 1 202 ? -23.862 -2.756 7.644 1.00 57.44 202 PRO A N 1
ATOM 1611 C CA . PRO A 1 202 ? -23.250 -1.437 7.447 1.00 57.44 202 PRO A CA 1
ATOM 1612 C C . PRO A 1 202 ? -22.822 -0.740 8.751 1.00 57.44 202 PRO A C 1
ATOM 1614 O O . PRO A 1 202 ? -21.817 -0.029 8.769 1.00 57.44 202 PRO A O 1
ATOM 1617 N N . ASP A 1 203 ? -23.561 -0.965 9.832 1.00 70.94 203 ASP A N 1
ATOM 1618 C CA . ASP A 1 203 ? -23.353 -0.478 11.201 1.00 70.94 203 ASP A CA 1
ATOM 1619 C C . ASP A 1 203 ? -22.411 -1.364 12.027 1.00 70.94 203 ASP A C 1
ATOM 1621 O O . ASP A 1 203 ? -22.190 -1.096 13.204 1.00 70.94 203 ASP A O 1
ATOM 1625 N N . ALA A 1 204 ? -21.816 -2.392 11.413 1.00 80.38 204 ALA A N 1
ATOM 1626 C CA . ALA A 1 204 ? -20.891 -3.271 12.101 1.00 80.38 204 ALA A CA 1
ATOM 1627 C C . ALA A 1 204 ? -19.733 -2.499 12.735 1.00 80.38 204 ALA A C 1
ATOM 1629 O O . ALA A 1 204 ? -19.121 -1.617 12.115 1.00 80.38 204 ALA A O 1
ATOM 1630 N N . LEU A 1 205 ? -19.401 -2.894 13.959 1.00 87.94 205 LEU A N 1
ATOM 1631 C CA . LEU A 1 205 ? -18.224 -2.408 14.647 1.00 87.94 205 LEU A CA 1
ATOM 1632 C C . LEU A 1 205 ? -16.971 -2.751 13.837 1.00 87.94 205 LEU A C 1
ATOM 1634 O O . LEU A 1 205 ? -16.767 -3.889 13.402 1.00 87.94 205 LEU A O 1
ATOM 1638 N N . ARG A 1 206 ? -16.135 -1.739 13.628 1.00 89.81 206 ARG A N 1
ATOM 1639 C CA . ARG A 1 206 ? -14.852 -1.838 12.944 1.00 89.81 206 ARG A CA 1
ATOM 1640 C C . ARG A 1 206 ? -13.745 -1.552 13.930 1.00 89.81 206 ARG A C 1
ATOM 1642 O O . ARG A 1 206 ? -13.841 -0.610 14.711 1.00 89.81 206 ARG A O 1
ATOM 1649 N N . ILE A 1 207 ? -12.676 -2.322 13.812 1.00 93.12 207 ILE A N 1
ATOM 1650 C CA . ILE A 1 207 ? -11.424 -2.105 14.525 1.00 93.12 207 ILE A CA 1
ATOM 1651 C C . ILE A 1 207 ? -10.389 -1.776 13.461 1.00 93.12 207 ILE A C 1
ATOM 1653 O O . ILE A 1 207 ? -10.175 -2.571 12.547 1.00 93.12 207 ILE A O 1
ATOM 1657 N N . SER A 1 208 ? -9.816 -0.577 13.522 1.00 93.50 208 SER A N 1
ATOM 1658 C CA . SER A 1 208 ? -8.768 -0.124 12.608 1.00 93.50 208 SER A CA 1
ATOM 1659 C C . SER A 1 208 ? -7.486 0.123 13.383 1.00 93.50 208 SER A C 1
ATOM 1661 O O . SER A 1 208 ? -7.536 0.842 14.372 1.00 93.50 208 SER A O 1
ATOM 1663 N N . ALA A 1 209 ? -6.360 -0.429 12.947 1.00 92.69 209 ALA A N 1
ATOM 1664 C CA . ALA A 1 209 ? -5.073 -0.226 13.606 1.00 92.69 209 ALA A CA 1
ATOM 1665 C C . ALA A 1 209 ? -3.931 -0.145 12.593 1.00 92.69 209 ALA A C 1
ATOM 1667 O O . ALA A 1 209 ? -4.006 -0.757 11.530 1.00 92.69 209 ALA A O 1
ATOM 1668 N N . ASN A 1 210 ? -2.849 0.558 12.928 1.00 89.62 210 ASN A N 1
ATOM 1669 C CA . ASN A 1 210 ? -1.577 0.514 12.186 1.00 89.62 210 ASN A CA 1
ATOM 1670 C C . ASN A 1 210 ? -0.747 -0.747 12.528 1.00 89.62 210 ASN A C 1
ATOM 1672 O O . ASN A 1 210 ? 0.472 -0.680 12.684 1.00 89.62 210 ASN A O 1
ATOM 1676 N N . ALA A 1 211 ? -1.434 -1.875 12.699 1.00 89.81 211 ALA A N 1
ATOM 1677 C CA . ALA A 1 211 ? -0.908 -3.168 13.114 1.00 89.81 211 ALA A CA 1
ATOM 1678 C C . ALA A 1 211 ? -1.848 -4.281 12.632 1.00 89.81 211 ALA A C 1
ATOM 1680 O O . ALA A 1 211 ? -2.994 -4.018 12.249 1.00 89.81 211 ALA A O 1
ATOM 1681 N N . ASP A 1 212 ? -1.389 -5.530 12.684 1.00 89.00 212 ASP A N 1
ATOM 1682 C CA . ASP A 1 212 ? -2.253 -6.663 12.377 1.00 89.00 212 ASP A CA 1
ATOM 1683 C C . ASP A 1 212 ? -3.255 -6.914 13.512 1.00 89.00 212 ASP A C 1
ATOM 1685 O O . ASP A 1 212 ? -2.984 -6.675 14.691 1.00 89.00 212 ASP A O 1
ATOM 1689 N N . LEU A 1 213 ? -4.443 -7.385 13.129 1.00 91.19 213 LEU A N 1
ATOM 1690 C CA . LEU A 1 213 ? -5.603 -7.524 14.006 1.00 91.19 213 LEU A CA 1
ATOM 1691 C C . LEU A 1 213 ? -6.196 -8.930 13.918 1.00 91.19 213 LEU A C 1
ATOM 1693 O O . LEU A 1 213 ? -6.529 -9.407 12.825 1.00 91.19 213 LEU A O 1
ATOM 1697 N N . HIS A 1 214 ? -6.414 -9.535 15.081 1.00 91.81 214 HIS A N 1
ATOM 1698 C CA . HIS A 1 214 ? -7.226 -10.730 15.273 1.00 91.81 214 HIS A CA 1
ATOM 1699 C C . HIS A 1 214 ? -8.397 -10.379 16.191 1.00 91.81 214 HIS A C 1
ATOM 1701 O O . HIS A 1 214 ? -8.178 -9.797 17.245 1.00 91.81 214 HIS A O 1
ATOM 1707 N N . ILE A 1 215 ? -9.626 -10.674 15.777 1.00 89.56 215 ILE A N 1
ATOM 1708 C CA . ILE A 1 215 ? -10.822 -10.462 16.602 1.00 89.56 215 ILE A CA 1
ATOM 1709 C C . ILE A 1 215 ? -11.220 -11.831 17.136 1.00 89.56 215 ILE A C 1
ATOM 1711 O O . ILE A 1 215 ? -11.347 -12.760 16.334 1.00 89.56 215 ILE A O 1
ATOM 1715 N N . ASP A 1 216 ? -11.390 -11.934 18.450 1.00 86.25 216 ASP A N 1
ATOM 1716 C CA . ASP A 1 216 ? -11.813 -13.171 19.102 1.00 86.25 216 ASP A CA 1
ATOM 1717 C C . ASP A 1 216 ? -13.307 -13.434 18.836 1.00 86.25 216 ASP A C 1
ATOM 1719 O O . ASP A 1 216 ? -14.016 -12.594 18.267 1.00 86.25 216 ASP A O 1
ATOM 1723 N N . GLU A 1 217 ? -13.806 -14.621 19.197 1.00 78.31 217 GLU A N 1
ATOM 1724 C CA . GLU A 1 217 ? -15.218 -14.946 18.968 1.00 78.31 217 GLU A CA 1
ATOM 1725 C C . GLU A 1 217 ? -16.149 -13.926 19.657 1.00 78.31 217 GLU A C 1
ATOM 1727 O O . GLU A 1 217 ? -15.895 -13.532 20.798 1.00 78.31 217 GLU A O 1
ATOM 1732 N N . PRO A 1 218 ? -17.235 -13.483 18.992 1.00 70.56 218 PRO A N 1
ATOM 1733 C CA . PRO A 1 218 ? -18.127 -12.479 19.560 1.00 70.56 218 PRO A CA 1
ATOM 1734 C C . PRO A 1 218 ? -18.740 -12.936 20.893 1.00 70.56 218 PRO A C 1
ATOM 1736 O O . PRO A 1 218 ? -19.415 -13.963 20.955 1.00 70.56 218 PRO A O 1
ATOM 1739 N N . GLY A 1 219 ? -18.559 -12.131 21.941 1.00 73.50 219 GLY A N 1
ATOM 1740 C CA . GLY A 1 219 ? -19.171 -12.304 23.261 1.00 73.50 219 GLY A CA 1
ATOM 1741 C C . GLY A 1 219 ? -19.743 -10.992 23.807 1.00 73.50 219 GLY A C 1
ATOM 1742 O O . GLY A 1 219 ? -19.819 -9.993 23.093 1.00 73.50 219 GLY A O 1
ATOM 1743 N N . GLU A 1 220 ? -20.144 -10.973 25.084 1.00 78.56 220 GLU A N 1
ATOM 1744 C CA . GLU A 1 220 ? -20.603 -9.737 25.753 1.00 78.56 220 GLU A CA 1
ATOM 1745 C C . GLU A 1 220 ? -19.490 -8.685 25.876 1.00 78.56 220 GLU A C 1
ATOM 1747 O O . GLU A 1 220 ? -19.756 -7.484 25.875 1.00 78.56 220 GLU A O 1
ATOM 1752 N N . ILE A 1 221 ? -18.241 -9.142 25.972 1.00 85.44 221 ILE A N 1
ATOM 1753 C CA . ILE A 1 221 ? -17.044 -8.305 25.998 1.00 85.44 221 ILE A CA 1
ATOM 1754 C C . ILE A 1 221 ? -16.377 -8.427 24.635 1.00 85.44 221 ILE A C 1
ATOM 1756 O O . ILE A 1 221 ? -16.094 -9.532 24.173 1.00 85.44 221 ILE A O 1
ATOM 1760 N N . LEU A 1 222 ? -16.097 -7.290 24.001 1.00 89.69 222 LEU A N 1
ATOM 1761 C CA . LEU A 1 222 ? -15.328 -7.284 22.765 1.00 89.69 222 LEU A CA 1
ATOM 1762 C C . LEU A 1 222 ? -13.862 -7.553 23.091 1.00 89.69 222 LEU A C 1
ATOM 1764 O O . LEU A 1 222 ? -13.239 -6.748 23.784 1.00 89.69 222 LEU A O 1
ATOM 1768 N N . GLN A 1 223 ? -13.319 -8.635 22.543 1.00 92.31 223 GLN A N 1
ATOM 1769 C CA . GLN A 1 223 ? -11.921 -9.025 22.697 1.00 92.31 223 GLN A CA 1
ATOM 1770 C C . GLN A 1 223 ? -11.238 -9.090 21.334 1.00 92.31 223 GLN A C 1
ATOM 1772 O O . GLN A 1 223 ? -11.825 -9.513 20.332 1.00 92.31 223 GLN A O 1
ATOM 1777 N N . PHE A 1 224 ? -10.022 -8.563 21.278 1.00 93.94 224 PHE A N 1
ATOM 1778 C CA . PHE A 1 224 ? -9.196 -8.616 20.086 1.00 93.94 224 PHE A CA 1
ATOM 1779 C C . PHE A 1 224 ? -7.715 -8.533 20.446 1.00 93.94 224 PHE A C 1
ATOM 1781 O O . PHE A 1 224 ? -7.306 -7.891 21.416 1.00 93.94 224 PHE A O 1
ATOM 1788 N N . THR A 1 225 ? -6.892 -9.147 19.606 1.00 94.38 225 THR A N 1
ATOM 1789 C CA . THR A 1 225 ? -5.437 -9.110 19.696 1.00 94.38 225 THR A CA 1
ATOM 1790 C C . THR A 1 225 ? -4.862 -8.215 18.612 1.00 94.38 225 THR A C 1
ATOM 1792 O O . THR A 1 225 ? -5.205 -8.318 17.430 1.00 94.38 225 THR A O 1
ATOM 1795 N N . VAL A 1 226 ? -3.927 -7.371 19.023 1.00 93.25 226 VAL A N 1
ATOM 1796 C CA . VAL A 1 226 ? -3.137 -6.507 18.153 1.00 93.25 226 VAL A CA 1
ATOM 1797 C C . VAL A 1 226 ? -1.715 -7.047 18.087 1.00 93.25 226 VAL A C 1
ATOM 1799 O O . VAL A 1 226 ? -1.111 -7.341 19.121 1.00 93.25 226 VAL A O 1
ATOM 1802 N N . ILE A 1 22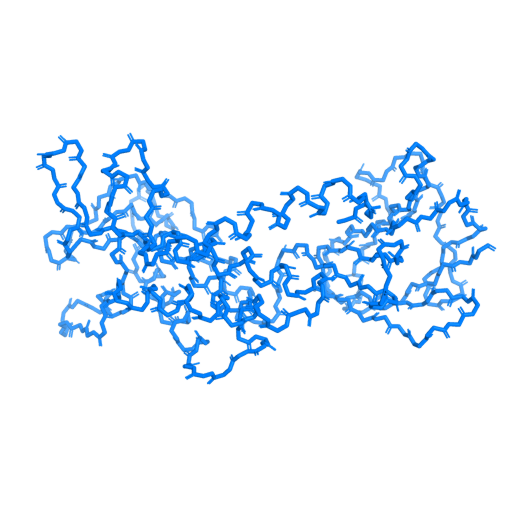7 ? -1.174 -7.183 16.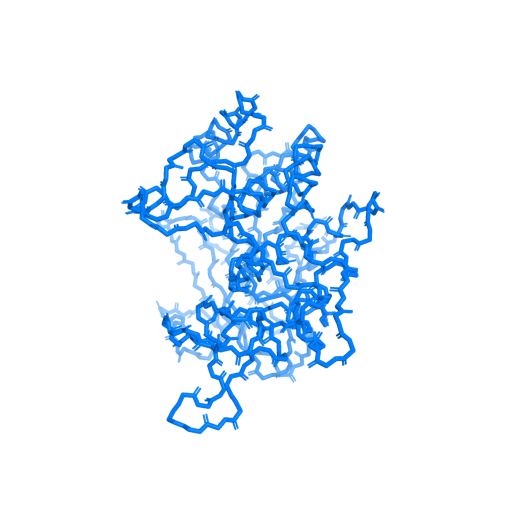877 1.00 91.44 227 ILE A N 1
ATOM 1803 C CA . ILE A 1 227 ? 0.140 -7.784 16.628 1.00 91.44 227 ILE A CA 1
ATOM 1804 C C . ILE A 1 227 ? 1.036 -6.753 15.942 1.00 91.44 227 ILE A C 1
ATOM 1806 O O . ILE A 1 227 ? 0.739 -6.290 14.842 1.00 91.44 227 ILE A O 1
ATOM 1810 N N . SER A 1 228 ? 2.132 -6.381 16.602 1.00 89.44 228 SER A N 1
ATOM 1811 C CA . SER A 1 228 ? 3.113 -5.422 16.082 1.00 89.44 228 SER A CA 1
ATOM 1812 C C . SER A 1 228 ? 4.508 -5.719 16.629 1.00 89.44 228 SER A C 1
ATOM 1814 O O . SER A 1 228 ? 4.665 -6.387 17.651 1.00 89.44 228 SER A O 1
ATOM 1816 N N . LYS A 1 229 ? 5.554 -5.210 15.965 1.00 87.25 229 LYS A N 1
ATOM 1817 C CA . LYS A 1 229 ? 6.937 -5.408 16.426 1.00 87.25 229 LYS A CA 1
ATOM 1818 C C . LYS A 1 229 ? 7.143 -4.771 17.804 1.00 87.25 229 LYS A C 1
ATOM 1820 O O . LYS A 1 229 ? 6.700 -3.650 18.061 1.00 87.25 229 LYS A O 1
ATOM 1825 N N . LYS A 1 230 ? 7.918 -5.454 18.651 1.00 89.50 230 LYS A N 1
ATOM 1826 C CA . LYS A 1 230 ? 8.337 -4.934 19.956 1.00 89.50 230 LYS A CA 1
ATOM 1827 C C . LYS A 1 230 ? 8.975 -3.545 19.818 1.00 89.50 230 LYS A C 1
ATOM 1829 O O . LYS A 1 230 ? 9.822 -3.325 18.956 1.00 89.50 230 LYS A O 1
ATOM 1834 N N . GLY A 1 231 ? 8.584 -2.626 20.693 1.00 87.50 231 GLY A N 1
ATOM 1835 C CA . GLY A 1 231 ? 9.044 -1.241 20.732 1.00 87.50 231 GLY A CA 1
ATOM 1836 C C . GLY A 1 231 ? 8.238 -0.270 19.867 1.00 87.50 231 GLY A C 1
ATOM 1837 O O . GLY A 1 231 ? 8.510 0.926 19.934 1.00 87.50 231 GLY A O 1
ATOM 1838 N N . ARG A 1 232 ? 7.258 -0.743 19.083 1.00 87.88 232 ARG A N 1
ATOM 1839 C CA . ARG A 1 232 ? 6.351 0.127 18.320 1.00 87.88 232 ARG A CA 1
ATOM 1840 C C . ARG A 1 232 ? 5.145 0.545 19.150 1.00 87.88 232 ARG A C 1
ATOM 1842 O O . ARG A 1 232 ? 4.700 -0.186 20.031 1.00 87.88 232 ARG A O 1
ATOM 1849 N N . ASN A 1 233 ? 4.596 1.698 18.793 1.00 89.81 233 ASN A N 1
ATOM 1850 C CA . ASN A 1 233 ? 3.293 2.137 19.265 1.00 89.81 233 ASN A CA 1
ATOM 1851 C C . ASN A 1 233 ? 2.234 1.775 18.226 1.00 89.81 233 ASN A C 1
ATOM 1853 O O . ASN A 1 233 ? 2.463 1.942 17.020 1.00 89.81 233 ASN A O 1
ATOM 1857 N N . THR A 1 234 ? 1.085 1.325 18.710 1.00 90.88 234 THR A N 1
ATOM 1858 C CA . THR A 1 234 ? -0.090 1.067 17.889 1.00 90.88 234 THR A CA 1
ATOM 1859 C C . THR A 1 234 ? -1.219 1.996 18.304 1.00 90.88 234 THR A C 1
ATOM 1861 O O . THR A 1 234 ? -1.560 2.099 19.481 1.00 90.88 234 THR A O 1
ATOM 1864 N N . GLU A 1 235 ? -1.800 2.649 17.304 1.00 92.81 235 GLU A N 1
ATOM 1865 C CA . GLU A 1 235 ? -3.017 3.437 17.411 1.00 92.81 235 GLU A CA 1
ATOM 1866 C C . GLU A 1 235 ? -4.180 2.593 16.904 1.00 92.81 235 GLU A C 1
ATOM 1868 O O . GLU A 1 235 ? -4.132 2.050 15.796 1.00 92.81 235 GLU A O 1
ATOM 1873 N N . ILE A 1 236 ? -5.231 2.485 17.709 1.00 94.19 236 ILE A N 1
ATOM 1874 C CA . ILE A 1 236 ? -6.390 1.647 17.423 1.00 94.19 236 ILE A CA 1
ATOM 1875 C C . ILE A 1 236 ? -7.638 2.520 17.485 1.00 94.19 236 ILE A C 1
ATOM 1877 O O . ILE A 1 236 ? -7.860 3.250 18.448 1.00 94.19 236 ILE A O 1
ATOM 1881 N N . LEU A 1 237 ? -8.474 2.418 16.461 1.00 94.56 237 LEU A N 1
ATOM 1882 C CA . LEU A 1 237 ? -9.772 3.067 16.360 1.00 94.56 237 LEU A CA 1
ATOM 1883 C C . LEU A 1 237 ? -10.869 2.005 16.348 1.00 94.56 237 LEU A C 1
ATOM 1885 O O . LEU A 1 237 ? -10.887 1.145 15.465 1.00 94.56 237 LEU A O 1
ATOM 1889 N N . LEU A 1 238 ? -11.822 2.125 17.267 1.00 94.06 238 LEU A N 1
ATOM 1890 C CA . LEU A 1 238 ? -13.059 1.355 17.267 1.00 94.06 238 LEU A CA 1
ATOM 1891 C C . LEU A 1 238 ? -14.228 2.274 16.925 1.00 94.06 238 LEU A C 1
ATOM 1893 O O . LEU A 1 238 ? -14.454 3.261 17.625 1.00 94.06 238 LEU A O 1
ATOM 1897 N N . ALA A 1 239 ? -14.968 1.950 15.865 1.00 92.50 239 ALA A N 1
ATOM 1898 C CA . ALA A 1 239 ? -16.157 2.700 15.463 1.00 92.50 239 ALA A CA 1
ATOM 1899 C C . ALA A 1 239 ? -17.126 1.853 14.607 1.00 92.50 239 ALA A C 1
ATOM 1901 O O . ALA A 1 239 ? -16.668 1.046 13.792 1.00 92.50 239 ALA A O 1
ATOM 1902 N N . PRO A 1 240 ? -18.452 2.054 14.719 1.00 90.19 240 PRO A N 1
ATOM 1903 C CA . PRO A 1 240 ? -19.123 2.945 15.670 1.00 90.19 240 PRO A CA 1
ATOM 1904 C C . PRO A 1 240 ? -19.281 2.310 17.068 1.00 90.19 240 PRO A C 1
ATOM 1906 O O . PRO A 1 240 ? -19.533 1.116 17.195 1.00 90.19 240 PRO A O 1
ATOM 1909 N N . ILE A 1 241 ? -19.167 3.127 18.115 1.00 90.19 241 ILE A N 1
ATOM 1910 C CA . ILE A 1 241 ? -19.389 2.817 19.532 1.00 90.19 241 ILE A CA 1
ATOM 1911 C C . ILE A 1 241 ? -20.331 3.899 20.094 1.00 90.19 241 ILE A C 1
ATOM 1913 O O . ILE A 1 241 ? -19.881 5.010 20.374 1.00 90.19 241 ILE A O 1
ATOM 1917 N N . PRO A 1 242 ? -21.645 3.627 20.220 1.00 88.44 242 PRO A N 1
ATOM 1918 C CA . PRO A 1 242 ? -22.642 4.660 20.522 1.00 88.44 242 PRO A CA 1
ATOM 1919 C C . PRO A 1 242 ? -22.560 5.194 21.956 1.00 88.44 242 PRO A C 1
ATOM 1921 O O . PRO A 1 242 ? -22.941 6.337 22.213 1.00 88.44 242 PRO A O 1
ATOM 1924 N N . HIS A 1 243 ? -22.070 4.374 22.884 1.00 90.88 243 HIS A N 1
ATOM 1925 C CA . HIS A 1 243 ? -21.972 4.701 24.299 1.00 90.88 243 HIS A CA 1
ATOM 1926 C C . HIS A 1 243 ? -20.545 4.497 24.785 1.00 90.88 243 HIS A C 1
ATOM 1928 O O . HIS A 1 243 ? -19.873 3.547 24.385 1.00 90.88 243 HIS A O 1
ATOM 1934 N N . LYS A 1 244 ? -20.099 5.387 25.672 1.00 94.38 244 LYS A N 1
ATOM 1935 C CA . LYS A 1 244 ? -18.791 5.280 26.308 1.00 94.38 244 LYS A CA 1
ATOM 1936 C C . LYS A 1 244 ? -18.690 3.941 27.062 1.00 94.38 244 LYS A C 1
ATOM 1938 O O . LYS A 1 244 ? -19.559 3.691 27.897 1.00 94.38 244 LYS A O 1
ATOM 1943 N N . PRO A 1 245 ? -17.649 3.122 26.818 1.00 93.56 245 PRO A N 1
ATOM 1944 C CA . PRO A 1 245 ? -17.445 1.882 27.562 1.00 93.56 245 PRO A CA 1
ATOM 1945 C C . PRO A 1 245 ? -17.099 2.181 29.024 1.00 93.56 245 PRO A C 1
ATOM 1947 O O . PRO A 1 245 ? -16.526 3.229 29.342 1.00 93.56 245 PRO A O 1
ATOM 1950 N N . LYS A 1 246 ? -17.380 1.232 29.917 1.00 93.62 246 LYS A N 1
ATOM 1951 C CA . LYS A 1 246 ? -16.969 1.323 31.327 1.00 93.62 246 LYS A CA 1
ATOM 1952 C C . LYS A 1 246 ? -15.458 1.247 31.494 1.00 93.62 246 LYS A C 1
ATOM 1954 O O . LYS A 1 246 ? -14.910 1.933 32.353 1.00 93.62 246 LYS A O 1
ATOM 1959 N N . ALA A 1 247 ? -14.799 0.402 30.703 1.00 93.69 247 ALA A N 1
ATOM 1960 C CA . ALA A 1 247 ? -13.359 0.206 30.771 1.00 93.69 247 ALA A CA 1
ATOM 1961 C C . ALA A 1 247 ? -12.790 -0.353 29.462 1.00 93.69 247 ALA A C 1
ATOM 1963 O O . ALA A 1 247 ? -13.472 -1.043 28.703 1.00 93.69 247 ALA A O 1
ATOM 1964 N N . VAL A 1 248 ? -11.501 -0.099 29.253 1.00 94.44 248 VAL A N 1
ATOM 1965 C CA . VAL A 1 248 ? -10.662 -0.800 28.279 1.00 94.44 248 VAL A CA 1
ATOM 1966 C C . VAL A 1 248 ? -9.546 -1.478 29.066 1.00 94.44 248 VAL A C 1
ATOM 1968 O O . VAL A 1 248 ? -8.919 -0.839 29.908 1.00 94.44 248 VAL A O 1
ATOM 1971 N N . MET A 1 249 ? -9.317 -2.763 28.823 1.00 93.62 249 MET A N 1
ATOM 1972 C CA . MET A 1 249 ? -8.384 -3.597 29.584 1.00 93.62 249 MET A CA 1
ATOM 1973 C C . MET A 1 249 ? -7.308 -4.175 28.662 1.00 93.62 249 MET A C 1
ATOM 1975 O O . MET A 1 249 ? -7.617 -4.576 27.542 1.00 93.62 249 MET A O 1
ATOM 1979 N N . ILE A 1 250 ? -6.076 -4.293 29.159 1.00 90.44 250 ILE A N 1
ATOM 1980 C CA . ILE A 1 250 ? -5.015 -5.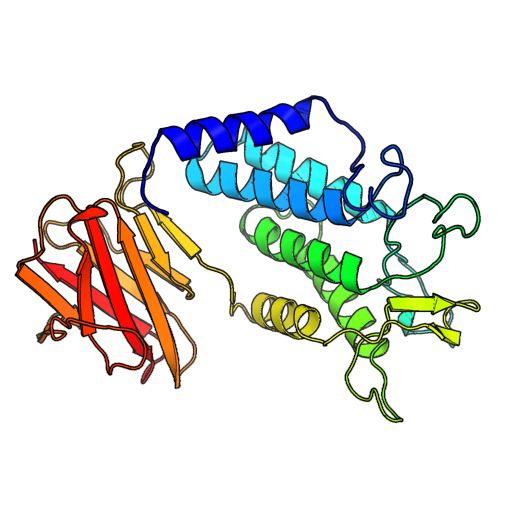130 28.582 1.00 90.44 250 ILE A CA 1
ATOM 1981 C C . ILE A 1 250 ? -4.955 -6.451 29.355 1.00 90.44 250 ILE A C 1
ATOM 1983 O O . ILE A 1 250 ? -4.982 -6.444 30.589 1.00 90.44 250 ILE A O 1
ATOM 1987 N N . LYS A 1 251 ? -4.846 -7.584 28.640 1.00 78.75 251 LYS A N 1
ATOM 1988 C CA . LYS A 1 251 ? -4.753 -8.945 29.223 1.00 78.75 251 LYS A CA 1
ATOM 1989 C C . LYS A 1 251 ? -5.872 -9.272 30.226 1.00 78.75 251 LYS A C 1
ATOM 1991 O O . LYS A 1 251 ? -5.653 -9.998 31.187 1.00 78.75 251 LYS A O 1
ATOM 1996 N N . HIS A 1 252 ? -7.043 -8.667 30.040 1.00 68.12 252 HIS A N 1
ATOM 1997 C CA . HIS A 1 252 ? -8.264 -8.817 30.848 1.00 68.12 252 HIS A CA 1
ATOM 1998 C C . HIS A 1 252 ? -8.188 -8.335 32.312 1.00 68.12 252 HIS A C 1
ATOM 2000 O O . HIS A 1 252 ? -9.236 -8.054 32.884 1.00 68.12 252 HIS A O 1
ATOM 2006 N N . ASP A 1 253 ? -6.994 -8.114 32.872 1.00 71.69 253 ASP A N 1
ATOM 2007 C CA . ASP A 1 253 ? -6.818 -7.776 34.293 1.00 71.69 253 ASP A CA 1
ATOM 2008 C C . ASP A 1 253 ? -6.216 -6.381 34.546 1.00 71.69 253 ASP A C 1
ATOM 2010 O O . ASP A 1 253 ? -6.257 -5.884 35.671 1.00 71.69 253 ASP A O 1
ATOM 2014 N N . SER A 1 254 ? -5.653 -5.718 33.528 1.00 86.12 254 SER A N 1
ATOM 2015 C CA . SER A 1 254 ? -5.000 -4.405 33.683 1.00 86.12 254 SER A CA 1
ATOM 2016 C C . SER A 1 254 ? -5.795 -3.292 32.986 1.00 86.12 254 SER A C 1
ATOM 2018 O O . SER A 1 254 ? -5.772 -3.229 31.756 1.00 86.12 254 SER A O 1
ATOM 2020 N N . PRO A 1 255 ? -6.500 -2.406 33.719 1.00 91.81 255 PRO A N 1
ATOM 2021 C CA . PRO A 1 255 ? -7.250 -1.314 33.105 1.00 91.81 255 PRO A CA 1
ATOM 2022 C C . PRO A 1 255 ? -6.313 -0.286 32.470 1.00 91.81 255 PRO A C 1
ATOM 2024 O O . PRO A 1 255 ? -5.368 0.187 33.103 1.00 91.81 255 PRO A O 1
ATOM 2027 N N . LEU A 1 256 ? -6.611 0.098 31.230 1.00 93.75 256 LEU A N 1
ATOM 2028 C CA . LEU A 1 256 ? -5.977 1.237 30.581 1.00 93.75 256 LEU A CA 1
ATOM 2029 C C . LEU A 1 256 ? -6.586 2.544 31.104 1.00 93.75 256 LEU A C 1
ATOM 2031 O O . LEU A 1 256 ? -7.815 2.657 31.197 1.00 93.75 256 LEU A O 1
ATOM 2035 N N . PRO A 1 257 ? -5.761 3.557 31.421 1.00 94.00 257 PRO A N 1
ATOM 2036 C CA . PRO A 1 257 ? -6.265 4.843 31.875 1.00 94.00 257 PRO A CA 1
ATOM 2037 C C . PRO A 1 257 ? -7.021 5.558 30.750 1.00 94.00 257 PRO A C 1
ATOM 2039 O O . PRO A 1 257 ? -6.602 5.554 29.589 1.00 94.00 257 PRO A O 1
ATOM 2042 N N . GLU A 1 258 ? -8.128 6.208 31.106 1.00 94.44 258 GLU A N 1
ATOM 2043 C CA . GLU A 1 258 ? -8.804 7.136 30.204 1.00 94.44 258 GLU A CA 1
ATOM 2044 C C . GLU A 1 258 ? -8.053 8.473 30.178 1.00 94.44 258 GLU A C 1
ATOM 2046 O O . GLU A 1 258 ? -7.799 9.087 31.217 1.00 94.44 258 GLU A O 1
ATOM 2051 N N . MET A 1 259 ? -7.723 8.948 28.980 1.00 92.31 259 MET A N 1
ATOM 2052 C CA . MET A 1 259 ? -6.854 10.098 28.761 1.00 92.31 259 MET A CA 1
ATOM 2053 C C . MET A 1 259 ? -7.579 11.209 27.997 1.00 92.31 259 MET A C 1
ATOM 2055 O O . MET A 1 259 ? -8.307 10.976 27.032 1.00 92.31 259 MET A O 1
ATOM 2059 N N . LYS A 1 260 ? -7.314 12.470 28.366 1.00 86.31 260 LYS A N 1
ATOM 2060 C CA . LYS A 1 260 ? -7.815 13.640 27.613 1.00 86.31 260 LYS A CA 1
ATOM 2061 C C . LYS A 1 260 ? -7.137 13.780 26.243 1.00 86.31 260 LYS A C 1
ATOM 2063 O O . LYS A 1 260 ? -7.770 14.219 25.276 1.00 86.31 260 LYS A O 1
ATOM 2068 N N . GLN A 1 261 ? -5.865 13.391 26.166 1.00 83.75 261 GLN A N 1
ATOM 2069 C CA . GLN A 1 261 ? -5.025 13.426 24.974 1.00 83.75 261 GLN A CA 1
ATOM 2070 C C . GLN A 1 261 ? -4.200 12.138 24.902 1.00 83.75 261 GLN A C 1
ATOM 2072 O O . GLN A 1 261 ? -3.570 11.768 25.887 1.00 83.75 261 GLN A O 1
ATOM 2077 N N . LEU A 1 262 ? -4.229 11.474 23.744 1.00 81.50 262 LEU A N 1
ATOM 2078 C CA . LEU A 1 262 ? -3.494 10.226 23.497 1.00 81.50 262 LEU A CA 1
ATOM 2079 C C . LEU A 1 262 ? -2.169 10.451 22.764 1.00 81.50 262 LEU A C 1
ATOM 2081 O O . LEU A 1 262 ? -1.218 9.707 22.958 1.00 81.50 262 LEU A O 1
ATOM 2085 N N . PHE A 1 263 ? -2.081 11.496 21.940 1.00 68.19 263 PHE A N 1
ATOM 2086 C CA . PHE A 1 263 ? -0.879 11.748 21.153 1.00 68.19 263 PHE A CA 1
ATOM 2087 C C . PHE A 1 263 ? 0.296 12.134 22.061 1.00 68.19 263 PHE A C 1
ATOM 2089 O O . PHE A 1 263 ? 0.233 13.158 22.745 1.00 68.19 263 PHE A O 1
ATOM 2096 N N . GLY A 1 264 ? 1.351 11.313 22.061 1.00 66.69 264 GLY A N 1
ATOM 2097 C CA . GLY A 1 264 ? 2.517 11.470 22.938 1.00 66.69 264 GLY A CA 1
ATOM 2098 C C . GLY A 1 264 ? 2.292 11.023 24.389 1.00 66.69 264 GLY A C 1
ATOM 2099 O O . GLY A 1 264 ? 3.151 11.277 25.232 1.00 66.69 264 GLY A O 1
ATOM 2100 N N . ALA A 1 265 ? 1.154 10.391 24.691 1.00 65.88 265 ALA A N 1
ATOM 2101 C CA . ALA A 1 265 ? 0.873 9.811 25.999 1.00 65.88 265 ALA A CA 1
ATOM 2102 C C . ALA A 1 265 ? 1.514 8.417 26.149 1.00 65.88 265 ALA A C 1
ATOM 2104 O O . ALA A 1 265 ? 1.979 7.822 25.180 1.00 65.88 265 ALA A O 1
ATOM 2105 N N . ALA A 1 266 ? 1.541 7.904 27.382 1.00 81.44 266 ALA A N 1
ATOM 2106 C CA . ALA A 1 266 ? 1.723 6.473 27.629 1.00 81.44 266 ALA A CA 1
ATOM 2107 C C . ALA A 1 266 ? 0.469 5.688 27.187 1.00 81.44 266 ALA A C 1
ATOM 2109 O O . ALA A 1 266 ? -0.494 6.279 26.693 1.00 81.44 266 ALA A O 1
ATOM 2110 N N . ASP A 1 267 ? 0.463 4.372 27.399 1.00 91.12 267 ASP A N 1
ATOM 2111 C CA . ASP A 1 267 ? -0.686 3.511 27.111 1.00 91.12 267 ASP A CA 1
ATOM 2112 C C . ASP A 1 267 ? -1.981 4.059 27.731 1.00 91.12 267 ASP A C 1
ATOM 2114 O O . ASP A 1 267 ? -2.021 4.432 28.907 1.00 91.12 267 ASP A O 1
ATOM 2118 N N . GLY A 1 268 ? -3.054 4.107 26.946 1.00 94.56 268 GLY A N 1
ATOM 2119 C CA . GLY A 1 268 ? -4.321 4.680 27.385 1.00 94.56 268 GLY A CA 1
ATOM 2120 C C . GLY A 1 268 ? -5.388 4.671 26.302 1.00 94.56 268 GLY A C 1
ATOM 2121 O O . GLY A 1 268 ? -5.148 4.284 25.159 1.00 94.56 268 GLY A O 1
ATOM 2122 N N . TRP A 1 269 ? -6.589 5.117 26.655 1.00 96.00 269 TRP A N 1
ATOM 2123 C CA . TRP A 1 269 ? -7.703 5.213 25.713 1.00 96.00 269 TRP A CA 1
ATOM 2124 C C . TRP A 1 269 ? -8.487 6.513 25.882 1.00 96.00 269 TRP A C 1
ATOM 2126 O O . TRP A 1 269 ? -8.384 7.204 26.892 1.00 96.00 269 TRP A O 1
ATOM 2136 N N . LYS A 1 270 ? -9.271 6.869 24.868 1.00 95.31 270 LYS A N 1
ATOM 2137 C CA . LYS A 1 270 ? -10.141 8.044 24.866 1.00 95.31 270 LYS A CA 1
ATOM 2138 C C . LYS A 1 270 ? -11.431 7.723 24.134 1.00 95.31 270 LYS A C 1
ATOM 2140 O O . LYS A 1 270 ? -11.397 7.240 23.003 1.00 95.31 270 LYS A O 1
ATOM 2145 N N . TYR A 1 271 ? -12.559 8.066 24.745 1.00 95.44 271 TYR A N 1
ATOM 2146 C CA . TYR A 1 271 ? -13.833 8.120 24.040 1.00 95.44 271 TYR A CA 1
ATOM 2147 C C . TYR A 1 271 ? -13.997 9.473 23.342 1.00 95.44 271 TYR A C 1
ATOM 2149 O O . TYR A 1 271 ? -13.786 10.529 23.943 1.00 95.44 271 TYR A O 1
ATOM 2157 N N . VAL A 1 272 ? -14.363 9.442 22.066 1.00 93.69 272 VAL A N 1
ATOM 2158 C CA . VAL A 1 272 ? -14.637 10.620 21.243 1.00 93.69 272 VAL A CA 1
ATOM 2159 C C . VAL A 1 272 ? -16.129 10.630 20.936 1.00 93.69 272 VAL A C 1
ATOM 2161 O O . VAL A 1 272 ? -16.580 10.017 19.970 1.00 93.69 272 VAL A O 1
ATOM 2164 N N . GLU A 1 273 ? -16.893 11.308 21.794 1.00 91.88 273 GLU A N 1
ATOM 2165 C CA . GLU A 1 273 ? -18.361 11.316 21.757 1.00 91.88 273 GLU A CA 1
ATOM 2166 C C . GLU A 1 273 ? -18.919 11.831 20.425 1.00 91.88 273 GLU A C 1
ATOM 2168 O O . GLU A 1 273 ? -19.795 11.192 19.853 1.00 91.88 273 GLU A O 1
ATOM 2173 N N . GLU A 1 274 ? -18.337 12.902 19.873 1.00 90.75 274 GLU A N 1
ATOM 2174 C CA . GLU A 1 274 ? -18.718 13.483 18.573 1.00 90.75 274 GLU A CA 1
ATOM 2175 C C . GLU A 1 274 ? -18.653 12.475 17.412 1.00 90.75 274 GLU A C 1
ATOM 2177 O O . GLU A 1 274 ? -19.369 12.601 16.421 1.00 90.75 274 GLU A O 1
ATOM 2182 N N . HIS A 1 275 ? -17.787 11.467 17.519 1.00 88.62 275 HIS A N 1
ATOM 2183 C CA . HIS A 1 275 ? -17.567 10.479 16.465 1.00 88.62 275 HIS A CA 1
ATOM 2184 C C . HIS A 1 275 ? -18.069 9.087 16.832 1.00 88.62 275 HIS A C 1
ATOM 2186 O O . HIS A 1 275 ? -17.874 8.167 16.037 1.00 88.62 275 HIS A O 1
ATOM 2192 N N . HIS A 1 276 ? -18.689 8.921 18.008 1.00 91.88 276 HIS A N 1
ATOM 2193 C CA . HIS A 1 276 ? -19.074 7.615 18.543 1.00 91.88 276 HIS A CA 1
ATOM 2194 C C . HIS A 1 276 ? -17.925 6.609 18.395 1.00 91.88 276 HIS A C 1
ATOM 2196 O O . HIS A 1 276 ? -18.059 5.580 17.733 1.00 91.88 276 HIS A O 1
ATOM 2202 N N . ALA A 1 277 ? -16.748 6.961 18.913 1.00 93.81 277 ALA A N 1
ATOM 2203 C CA . ALA A 1 277 ? -15.527 6.207 18.662 1.00 93.81 277 ALA A CA 1
ATOM 2204 C C . ALA A 1 277 ? -14.657 6.077 19.909 1.00 93.81 277 ALA A C 1
ATOM 2206 O O . ALA A 1 277 ? -14.608 6.974 20.751 1.00 93.81 277 ALA A O 1
ATOM 2207 N N . ILE A 1 278 ? -13.917 4.973 19.992 1.00 94.56 278 ILE A N 1
ATOM 2208 C CA . ILE A 1 278 ? -12.838 4.797 20.965 1.00 94.56 278 ILE A CA 1
ATOM 2209 C C . ILE A 1 278 ? -11.510 4.867 20.217 1.00 94.56 278 ILE A C 1
ATOM 2211 O O . ILE A 1 278 ? -11.326 4.191 19.205 1.00 94.56 278 ILE A O 1
ATOM 2215 N N . LEU A 1 279 ? -10.585 5.663 20.741 1.00 94.94 279 LEU A N 1
ATOM 2216 C CA . LEU A 1 279 ? -9.175 5.645 20.372 1.00 94.94 279 LEU A CA 1
ATOM 2217 C C . LEU A 1 279 ? -8.388 4.957 21.486 1.00 94.94 279 LEU A C 1
ATOM 2219 O O . LEU A 1 279 ? -8.615 5.250 22.660 1.00 94.94 279 LEU A O 1
ATOM 2223 N N . ILE A 1 280 ? -7.473 4.064 21.133 1.00 95.12 280 ILE A N 1
ATOM 2224 C CA . ILE A 1 280 ? -6.598 3.362 22.075 1.00 95.12 280 ILE A CA 1
ATOM 2225 C C . ILE A 1 280 ? -5.162 3.505 21.578 1.00 95.12 280 ILE A C 1
ATOM 2227 O O . ILE A 1 280 ? -4.885 3.241 20.409 1.00 95.12 280 ILE A O 1
ATOM 2231 N N . HIS A 1 281 ? -4.271 3.902 22.478 1.00 94.44 281 HIS A N 1
ATOM 2232 C CA . HIS A 1 281 ? -2.831 3.942 22.273 1.00 94.44 281 HIS A CA 1
ATOM 2233 C C . HIS A 1 281 ? -2.185 2.852 23.125 1.00 94.44 281 HIS A C 1
ATOM 2235 O O . HIS A 1 281 ? -2.418 2.808 24.336 1.00 94.44 281 HIS A O 1
ATOM 2241 N N . VAL A 1 282 ? -1.378 1.985 22.512 1.00 92.44 282 VAL A N 1
ATOM 2242 C CA . VAL A 1 282 ? -0.615 0.953 23.231 1.00 92.44 282 VAL A CA 1
ATOM 2243 C C . VAL A 1 282 ? 0.808 0.833 22.702 1.00 92.44 282 VAL A C 1
ATOM 2245 O O . VAL A 1 282 ? 1.041 0.792 21.490 1.00 92.44 282 VAL A O 1
ATOM 2248 N N . ARG A 1 283 ? 1.773 0.714 23.611 1.00 90.75 283 ARG A N 1
ATOM 2249 C CA . ARG A 1 283 ? 3.155 0.355 23.313 1.00 90.75 283 ARG A CA 1
ATOM 2250 C C . ARG A 1 283 ? 3.331 -1.161 23.351 1.00 90.75 283 ARG A C 1
ATOM 2252 O O . ARG A 1 283 ? 2.962 -1.844 24.301 1.00 90.75 283 ARG A O 1
ATOM 2259 N N . HIS A 1 284 ? 3.970 -1.704 22.322 1.00 90.44 284 HIS A N 1
ATOM 2260 C CA . HIS A 1 284 ? 4.269 -3.129 22.231 1.00 90.44 284 HIS A CA 1
ATOM 2261 C C . HIS A 1 284 ? 5.550 -3.478 23.003 1.00 90.44 284 HIS A C 1
ATOM 2263 O O . HIS A 1 284 ? 6.634 -3.550 22.427 1.00 90.44 284 HIS A O 1
ATOM 2269 N N . ASP A 1 285 ? 5.451 -3.735 24.309 1.00 89.31 285 ASP A N 1
ATOM 2270 C CA . ASP A 1 285 ? 6.551 -4.357 25.078 1.00 89.31 285 ASP A CA 1
ATOM 2271 C C . ASP A 1 285 ? 6.725 -5.850 24.747 1.00 89.31 285 ASP A C 1
ATOM 2273 O O . ASP A 1 285 ? 7.808 -6.433 24.893 1.00 89.31 285 ASP A O 1
ATOM 2277 N N . VAL A 1 286 ? 5.648 -6.447 24.243 1.00 90.38 286 VAL A N 1
ATOM 2278 C CA . VAL A 1 286 ? 5.550 -7.783 23.659 1.00 90.38 286 VAL A CA 1
ATOM 2279 C C . VAL A 1 286 ? 4.918 -7.673 22.270 1.00 90.38 286 VAL A C 1
ATOM 2281 O O . VAL A 1 286 ? 4.283 -6.673 21.948 1.00 90.38 286 VAL A O 1
ATOM 2284 N N . GLU A 1 287 ? 5.087 -8.697 21.436 1.00 90.62 287 GLU A N 1
ATOM 2285 C CA . GLU A 1 287 ? 4.593 -8.672 20.053 1.00 90.62 287 GLU A CA 1
ATOM 2286 C C . GLU A 1 287 ? 3.058 -8.638 19.969 1.00 90.62 287 GLU A C 1
ATOM 2288 O O . GLU A 1 287 ? 2.490 -7.934 19.136 1.00 90.62 287 GLU A O 1
ATOM 2293 N N . LYS A 1 288 ? 2.385 -9.357 20.874 1.00 93.38 288 LYS A N 1
ATOM 2294 C CA . LYS A 1 288 ? 0.926 -9.488 20.918 1.00 93.38 288 LYS A CA 1
ATOM 2295 C C . LYS A 1 288 ? 0.361 -8.791 22.148 1.00 93.38 288 LYS A C 1
ATOM 2297 O O . LYS A 1 288 ? 0.778 -9.091 23.267 1.00 93.38 288 LYS A O 1
ATOM 2302 N N . VAL A 1 289 ? -0.598 -7.898 21.936 1.00 92.94 289 VAL A N 1
ATOM 2303 C CA . VAL A 1 289 ? -1.327 -7.200 22.999 1.00 92.94 289 VAL A CA 1
ATOM 2304 C C . VAL A 1 289 ? -2.807 -7.544 22.871 1.00 92.94 289 VAL A C 1
ATOM 2306 O O . VAL A 1 289 ? -3.437 -7.228 21.864 1.00 92.94 289 VAL A O 1
ATOM 2309 N N . GLU A 1 290 ? -3.343 -8.212 23.888 1.00 94.81 290 GLU A N 1
ATOM 2310 C CA . GLU A 1 290 ? -4.764 -8.552 24.010 1.00 94.81 290 GLU A CA 1
ATOM 2311 C C . GLU A 1 290 ? -5.516 -7.396 24.662 1.00 94.81 290 GLU A C 1
ATOM 2313 O O . GLU A 1 290 ? -5.119 -6.919 25.733 1.00 94.81 290 GLU A O 1
ATOM 2318 N N . ILE A 1 291 ? -6.595 -6.958 24.019 1.00 94.81 291 ILE A N 1
ATOM 2319 C CA . ILE A 1 291 ? -7.416 -5.830 24.447 1.00 94.81 291 ILE A CA 1
ATOM 2320 C C . ILE A 1 291 ? -8.859 -6.294 24.605 1.00 94.81 291 ILE A C 1
ATOM 2322 O O . ILE A 1 291 ? -9.424 -6.921 23.710 1.00 94.81 291 ILE A O 1
ATOM 2326 N N . ALA A 1 292 ? -9.465 -5.920 25.730 1.00 93.75 292 ALA A N 1
ATOM 2327 C CA . ALA A 1 292 ? -10.879 -6.126 25.999 1.00 93.75 292 ALA A CA 1
ATOM 2328 C C . ALA A 1 292 ? -11.585 -4.783 26.221 1.00 93.75 292 ALA A C 1
ATOM 2330 O O . ALA A 1 292 ? -11.116 -3.947 26.996 1.00 93.75 292 ALA A O 1
ATOM 2331 N N . VAL A 1 293 ? -12.723 -4.576 25.563 1.00 92.38 293 VAL A N 1
ATOM 2332 C CA . VAL A 1 293 ? -13.573 -3.390 25.742 1.00 92.38 293 VAL A CA 1
ATOM 2333 C C . VAL A 1 293 ? -14.835 -3.807 26.482 1.00 92.38 293 VAL A C 1
ATOM 2335 O O . VAL A 1 293 ? -15.629 -4.600 25.975 1.00 92.38 293 VAL A O 1
ATOM 2338 N N . VAL A 1 294 ? -14.998 -3.273 27.691 1.00 90.38 294 VAL A N 1
ATOM 2339 C CA . VAL A 1 294 ? -16.108 -3.589 28.592 1.00 90.38 294 VAL A CA 1
ATOM 2340 C C . VAL A 1 294 ? -17.219 -2.549 28.400 1.00 90.38 294 VAL A C 1
ATOM 2342 O O . VAL A 1 294 ? -16.973 -1.372 28.685 1.00 90.38 294 VAL A O 1
ATOM 2345 N N . PRO A 1 295 ? -18.416 -2.947 27.930 1.00 85.25 295 PRO A N 1
ATOM 2346 C CA . PRO A 1 295 ? -19.523 -2.027 27.671 1.00 85.25 295 PRO A CA 1
ATOM 2347 C C . PRO A 1 295 ? -20.073 -1.343 28.935 1.00 85.25 295 PRO A C 1
ATOM 2349 O O . PRO A 1 295 ? -20.178 -1.971 30.021 1.00 85.25 295 PRO A O 1
#

Nearest PDB structures (foldseek):
  8h1k-assembly1_A  TM=6.598E-01  e=5.458E-03  Runella slithyformis
  8h1l-assembly2_D  TM=6.012E-01  e=4.089E-03  Runella slithyformis
  1wzz-assembly1_A  TM=6.212E-01  e=7.721E-03  Komagataeibacter xylinus
  6vc5-assembly1_A  TM=6.542E-01  e=1.637E-02  Komagataeibacter sucrofermentans
  5gy3-assembly1_A  TM=5.725E-01  e=6.182E-02  Klebsiella pneumoniae

Foldseek 3Di:
DALDPVCLVVLVVVLVVCVVDQAQFQPPVVWWDRPWGFLLSLLVNLVSLLVNCQQQVPCVSLVRSVSSLVNNVVQAQCDDDPVQPLRHLFGQGIQTATPVPGGSVVKGFLVSVLSSLLSLLSSVVPDDPDVSLVSSVRSLVSQVVQADCDDPLHQFHARIADPRNPDGHDDGHHCVSSVQSVCSSVVNHQDKDKDFLDSHDSQTKIKIKSFDKDWDNDDQKTKIKGFHDAFDKMKIKIYQAQDDFPFKAKPVPHTFDEDPDDVVDAWHKYQDNVSNMIITMYHPNDRMIMMITHD

Sequence (295 aa):
MTGDRTFLKSGLHGIDALERHRIPRGAQGWECPIAAADILVSGHAARANLDAYRITGDERYLQQARYWARTGVAFHYVWNLPDRPLQRYATIPIFGATFFSHSWRGVPVQWCGLVYAYALLELAEFDDSLPWITIARGIVNSAMLQQMTEGEYIGTLPDSYGDYFLTAHGAYINPENILTNLHALEGNNLNIRTKFVDKIRPDALRISANADLHIDEPGEILQFTVISKKGRNTEILLAPIPHKPKAVMIKHDSPLPEMKQLFGAADGWKYVEEHHAILIHVRHDVEKVEIAVVP

pLDDT: mean 91.81, std 7.31, range [52.28, 98.62]

Mean predicted aligned error: 5.35 Å

Solvent-accessible surface area (backbone atoms only — not comparable to full-atom values): 15568 Å² total; per-residue (Å²): 116,63,44,56,63,67,60,51,53,54,51,50,54,58,56,60,55,52,73,81,55,91,64,39,45,46,71,59,53,92,52,28,60,46,84,26,43,26,29,48,30,10,14,51,48,14,40,53,23,39,51,50,16,75,70,62,69,44,62,67,29,44,54,47,14,52,51,27,45,57,64,34,60,78,36,49,33,92,53,57,57,93,93,35,67,45,40,31,33,26,13,33,37,32,69,35,32,40,81,85,76,46,69,32,64,93,29,37,19,43,67,41,35,40,56,25,25,44,30,30,53,64,44,45,78,80,47,74,94,54,68,34,59,60,52,23,50,34,30,48,52,16,43,63,63,52,32,33,87,58,75,96,56,47,63,18,30,41,41,32,35,42,80,91,67,72,38,79,34,74,59,73,36,79,47,58,57,53,54,52,41,52,31,41,76,71,71,47,52,74,56,75,39,75,47,58,81,44,81,86,50,77,74,29,39,24,44,34,22,52,28,49,78,46,74,54,82,93,57,92,48,51,42,34,37,40,40,46,61,62,79,39,75,39,52,34,41,37,12,49,37,92,64,82,56,76,46,42,21,42,75,80,78,42,74,46,49,80,41,99,62,63,87,92,49,71,63,23,29,33,76,39,74,95,66,22,25,40,41,35,39,43,68,21,89,46,47,68,48,44,38,32,43,38,103

Radius of gyration: 21.85 Å; Cα contacts (8 Å, |Δi|>4): 609; chains: 1; bounding box: 52×34×60 Å